Protein 3HX9 (pdb70)

Solvent-accessible surface area: 10987 Å² total; per-residue (Å²): 99,13,3,6,1,51,0,11,70,21,55,114,74,19,8,100,73,8,24,135,69,52,60,157,131,8,122,84,23,101,132,22,115,19,27,85,0,13,29,0,2,79,28,71,130,57,22,134,42,12,0,15,10,17,46,0,112,45,62,147,19,14,59,69,56,26,101,30,83,22,114,76,66,132,88,89,106,108,100,56,116,41,28,96,31,61,42,68,5,10,1,76,33,43,21,97,24,49,8,111,86,98,12,3,5,1,50,1,13,86,21,58,115,72,19,8,98,67,8,20,133,73,52,60,159,136,9,117,80,22,54,83,23,117,18,11,83,0,14,27,0,2,78,29,76,124,55,20,134,50,13,1,15,11,17,44,0,108,45,63,147,19,13,59,65,53,26,100,31,85,22,112,74,70,130,86,86,114,110,71,131,100,36,38,89,29,68,50,69,5,9,1,64,31,44,22,98,24,79

Structure (mmCIF, N/CA/C/O backbone):
data_3HX9
#
_entry.id   3HX9
#
_cell.length_a   43.971
_cell.length_b   64.622
_cell.length_c   71.082
_cell.angle_alpha   90.00
_cell.angle_beta   90.01
_cell.angle_gamma   90.00
#
_symmetry.space_group_name_H-M   'C 1 2 1'
#
loop_
_entity.id
_entity.type
_entity.pdbx_description
1 polymer 'Protein Rv3592'
2 non-polymer 'PROTOPORPHYRIN IX CONTAINING FE'
3 non-polymer 'CHLORIDE ION'
4 water water
#
loop_
_atom_site.group_PDB
_atom_site.id
_atom_site.type_symbol
_atom_site.label_atom_id
_atom_site.label_alt_id
_atom_site.label_comp_id
_atom_site.label_asym_id
_atom_site.label_entity_id
_atom_site.label_seq_id
_atom_site.pdbx_PDB_ins_code
_atom_site.Cartn_x
_atom_site.Cartn_y
_atom_site.Cartn_z
_atom_site.occupancy
_atom_site.B_iso_or_equiv
_atom_site.auth_seq_id
_atom_site.auth_comp_id
_atom_site.auth_asym_id
_atom_site.auth_atom_id
_atom_site.pdbx_PDB_model_num
ATOM 1 N N . PRO A 1 2 ? 14.607 -11.551 25.793 1.00 21.04 2 PRO A N 1
ATOM 2 C CA . PRO A 1 2 ? 14.194 -10.147 26.136 1.00 19.49 2 PRO A CA 1
ATOM 3 C C . PRO A 1 2 ? 12.715 -9.922 25.874 1.00 17.07 2 PRO A C 1
ATOM 4 O O . PRO A 1 2 ? 12.009 -10.800 25.387 1.00 17.44 2 PRO A O 1
ATOM 8 N N . VAL A 1 3 ? 12.230 -8.784 26.334 1.00 15.77 3 VAL A N 1
ATOM 9 C CA . VAL A 1 3 ? 10.768 -8.506 26.168 1.00 13.59 3 VAL A CA 1
ATOM 10 C C . VAL A 1 3 ? 10.625 -7.170 25.564 1.00 13.23 3 VAL A C 1
ATOM 11 O O . VAL A 1 3 ? 11.534 -6.335 25.651 1.00 14.74 3 VAL A O 1
ATOM 15 N N . VAL A 1 4 ? 9.432 -6.913 25.032 1.00 11.08 4 VAL A N 1
ATOM 16 C CA . VAL A 1 4 ? 9.090 -5.602 24.470 1.00 12.95 4 VAL A CA 1
ATOM 17 C C . VAL A 1 4 ? 7.801 -5.161 25.144 1.00 12.78 4 VAL A C 1
ATOM 18 O O . VAL A 1 4 ? 6.849 -5.955 25.269 1.00 13.94 4 VAL A O 1
ATOM 22 N N . LYS A 1 5 ? 7.808 -3.938 25.649 1.00 13.27 5 LYS A N 1
ATOM 23 C CA . LYS A 1 5 ? 6.615 -3.343 26.250 1.00 12.88 5 LYS A CA 1
ATOM 24 C C . LYS A 1 5 ? 6.294 -2.088 25.460 1.00 12.70 5 LYS A C 1
ATOM 25 O O . LYS A 1 5 ? 7.084 -1.155 25.428 1.00 12.36 5 LYS A O 1
ATOM 31 N N . ILE A 1 6 ? 5.119 -2.038 24.822 1.00 11.51 6 ILE A N 1
ATOM 32 C CA . ILE A 1 6 ? 4.854 -0.921 23.952 1.00 11.74 6 ILE A CA 1
ATOM 33 C C . ILE A 1 6 ? 3.717 -0.132 24.630 1.00 11.85 6 ILE A C 1
ATOM 34 O O . ILE A 1 6 ? 2.672 -0.768 24.918 1.00 14.04 6 ILE A O 1
ATOM 39 N N . ASN A 1 7 ? 3.920 1.147 24.861 1.00 12.43 7 ASN A N 1
ATOM 40 C CA . ASN A 1 7 ? 2.772 2.000 25.229 1.00 12.94 7 ASN A CA 1
ATOM 41 C C . ASN A 1 7 ? 2.194 2.534 23.968 1.00 13.78 7 ASN A C 1
ATOM 42 O O . ASN A 1 7 ? 2.860 3.316 23.287 1.00 14.41 7 ASN A O 1
ATOM 47 N N . ALA A 1 8 ? 0.936 2.153 23.659 1.00 14.60 8 ALA A N 1
ATOM 48 C CA . ALA A 1 8 ? 0.320 2.630 22.433 1.00 15.05 8 ALA A CA 1
ATOM 49 C C . ALA A 1 8 ? -0.576 3.781 22.843 1.00 16.44 8 ALA A C 1
ATOM 50 O O . ALA A 1 8 ? -1.623 3.549 23.456 1.00 17.68 8 ALA A O 1
ATOM 52 N N . ILE A 1 9 ? -0.179 4.997 22.504 1.00 16.28 9 ILE A N 1
ATOM 53 C CA . ILE A 1 9 ? -0.761 6.223 23.106 1.00 17.74 9 ILE A CA 1
ATOM 54 C C . ILE A 1 9 ? -1.591 6.974 22.086 1.00 18.70 9 ILE A C 1
ATOM 55 O O . ILE A 1 9 ? -1.243 7.093 20.905 1.00 16.31 9 ILE A O 1
ATOM 60 N N . GLU A 1 10 ? -2.785 7.311 22.524 1.00 18.84 10 GLU A N 1
ATOM 61 C CA . GLU A 1 10 ? -3.736 8.043 21.672 1.00 19.89 10 GLU A CA 1
ATOM 62 C C . GLU A 1 10 ? -3.395 9.519 21.706 1.00 18.95 10 GLU A C 1
ATOM 63 O O . GLU A 1 10 ? -3.377 10.127 22.751 1.00 21.08 10 GLU A O 1
ATOM 69 N N . VAL A 1 11 ? -3.091 10.107 20.564 1.00 19.92 11 VAL A N 1
ATOM 70 C CA . VAL A 1 11 ? -2.596 11.458 20.521 1.00 19.19 11 VAL A CA 1
ATOM 71 C C . VAL A 1 11 ? -3.519 12.215 19.607 1.00 18.90 11 VAL A C 1
ATOM 72 O O . VAL A 1 11 ? -3.672 11.819 18.500 1.00 20.41 11 VAL A O 1
ATOM 76 N N . PRO A 1 12 ? -4.106 13.317 20.059 1.00 18.63 12 PRO A N 1
ATOM 77 C CA . PRO A 1 12 ? -5.066 14.029 19.164 1.00 20.04 12 PRO A CA 1
ATOM 78 C C . PRO A 1 12 ? -4.403 14.481 17.874 1.00 20.11 12 PRO A C 1
ATOM 79 O O . PRO A 1 12 ? -3.233 14.843 17.852 1.00 20.99 12 PRO A O 1
ATOM 83 N N . ALA A 1 13 ? -5.143 14.446 16.779 1.00 21.79 13 ALA A N 1
ATOM 84 C CA . ALA A 1 13 ? -4.611 14.978 15.536 1.00 22.39 13 ALA A CA 1
ATOM 85 C C . ALA A 1 13 ? -4.201 16.433 15.727 1.00 22.67 13 ALA A C 1
ATOM 86 O O . ALA A 1 13 ? -4.946 17.255 16.337 1.00 23.03 13 ALA A O 1
ATOM 88 N N . GLY A 1 14 ? -2.979 16.747 15.311 1.00 21.98 14 GLY A N 1
ATOM 89 C CA . GLY A 1 14 ? -2.424 18.059 15.536 1.00 22.03 14 GLY A CA 1
ATOM 90 C C . GLY A 1 14 ? -1.473 18.171 16.700 1.00 22.20 14 GLY A C 1
ATOM 91 O O . GLY A 1 14 ? -0.688 19.116 16.741 1.00 21.55 14 GLY A O 1
ATOM 92 N N . ALA A 1 15 ? -1.585 17.222 17.647 1.00 19.99 15 ALA A N 1
ATOM 93 C CA . ALA A 1 15 ? -0.828 17.279 18.880 1.00 19.27 15 ALA A CA 1
ATOM 94 C C . ALA A 1 15 ? 0.502 16.553 18.705 1.00 19.70 15 ALA A C 1
ATOM 95 O O . ALA A 1 15 ? 1.361 16.673 19.572 1.00 19.44 15 ALA A O 1
ATOM 97 N N . GLY A 1 16 ? 0.642 15.845 17.596 1.00 18.13 16 GLY A N 1
ATOM 98 C CA . GLY A 1 16 ? 1.865 14.998 17.388 1.00 20.41 16 GLY A CA 1
ATOM 99 C C . GLY A 1 16 ? 3.186 15.757 17.513 1.00 20.29 16 GLY A C 1
ATOM 100 O O . GLY A 1 16 ? 4.119 15.337 18.243 1.00 19.89 16 GLY A O 1
ATOM 101 N N . PRO A 1 17 ? 3.294 16.918 16.826 1.00 21.02 17 PRO A N 1
ATOM 102 C CA . PRO A 1 17 ? 4.567 17.688 16.939 1.00 21.53 17 PRO A CA 1
ATOM 103 C C . PRO A 1 17 ? 4.949 18.038 18.357 1.00 21.26 17 PRO A C 1
ATOM 104 O O . PRO A 1 17 ? 6.116 17.949 18.698 1.00 22.25 17 PRO A O 1
ATOM 108 N N . GLU A 1 18 ? 3.980 18.446 19.174 1.00 24.42 18 GLU A N 1
ATOM 109 C CA . GLU A 1 18 ? 4.256 18.808 20.563 1.00 24.90 18 GLU A CA 1
ATOM 110 C C . GLU A 1 18 ? 4.621 17.553 21.380 1.00 22.26 18 GLU A C 1
ATOM 111 O O . GLU A 1 18 ? 5.523 17.589 22.216 1.00 24.41 18 GLU A O 1
ATOM 117 N N . LEU A 1 19 ? 3.870 16.482 21.173 1.00 19.98 19 LEU A N 1
ATOM 118 C CA . LEU A 1 19 ? 4.178 15.231 21.841 1.00 19.39 19 LEU A CA 1
ATOM 119 C C . LEU A 1 19 ? 5.641 14.844 21.477 1.00 18.44 19 LEU A C 1
ATOM 120 O O . LEU A 1 19 ? 6.387 14.434 22.346 1.00 18.66 19 LEU A O 1
ATOM 125 N N . GLU A 1 20 ? 6.016 14.915 20.199 1.00 19.53 20 GLU A N 1
ATOM 126 C CA . GLU A 1 20 ? 7.369 14.502 19.784 1.00 20.52 20 GLU A CA 1
ATOM 127 C C . GLU A 1 20 ? 8.433 15.355 20.453 1.00 22.46 20 GLU A C 1
ATOM 128 O O . GLU A 1 20 ? 9.452 14.865 20.891 1.00 23.70 20 GLU A O 1
ATOM 134 N N . LYS A 1 21 ? 8.152 16.652 20.546 1.00 23.60 21 LYS A N 1
ATOM 135 C CA . LYS A 1 21 ? 9.071 17.590 21.198 1.00 24.92 21 LYS A CA 1
ATOM 136 C C . LYS A 1 21 ? 9.318 17.206 22.674 1.00 23.19 21 LYS A C 1
ATOM 137 O O . LYS A 1 21 ? 10.501 17.165 23.139 1.00 24.18 21 LYS A O 1
ATOM 143 N N . ARG A 1 22 ? 8.247 16.903 23.397 1.00 22.07 22 ARG A N 1
ATOM 144 C CA . ARG A 1 22 ? 8.326 16.468 24.802 1.00 21.86 22 ARG A CA 1
ATOM 145 C C . ARG A 1 22 ? 9.103 15.167 24.961 1.00 21.63 22 ARG A C 1
ATOM 146 O O . ARG A 1 22 ? 9.906 15.063 25.878 1.00 22.71 22 ARG A O 1
ATOM 154 N N . PHE A 1 23 ? 8.868 14.170 24.088 1.00 19.33 23 PHE A N 1
ATOM 155 C CA . PHE A 1 23 ? 9.645 12.931 24.176 1.00 19.23 23 PHE A CA 1
ATOM 156 C C . PHE A 1 23 ? 11.125 13.160 23.870 1.00 19.70 23 PHE A C 1
ATOM 157 O O . PHE A 1 23 ? 11.982 12.568 24.524 1.00 19.62 23 PHE A O 1
ATOM 165 N N . ALA A 1 24 ? 11.413 13.983 22.864 1.00 19.99 24 ALA A N 1
ATOM 166 C CA . ALA A 1 24 ? 12.829 14.265 22.465 1.00 22.91 24 ALA A CA 1
ATOM 167 C C . ALA A 1 24 ? 13.577 14.898 23.644 1.00 24.70 24 ALA A C 1
ATOM 168 O O . ALA A 1 24 ? 14.700 14.490 23.958 1.00 24.93 24 ALA A O 1
ATOM 170 N N . HIS A 1 25 ? 12.933 15.861 24.305 1.00 25.26 25 HIS A N 1
ATOM 171 C CA . HIS A 1 25 ? 13.502 16.529 25.487 1.00 29.18 25 HIS A CA 1
ATOM 172 C C . HIS A 1 25 ? 13.779 15.548 26.640 1.00 28.54 25 HIS A C 1
ATOM 173 O O . HIS A 1 25 ? 14.805 15.675 27.304 1.00 31.05 25 HIS A O 1
ATOM 180 N N . ARG A 1 26 ? 12.944 14.520 26.815 1.00 26.40 26 ARG A N 1
ATOM 181 C CA . ARG A 1 26 ? 13.046 13.613 27.948 1.00 25.62 26 ARG A CA 1
ATOM 182 C C . ARG A 1 26 ? 13.569 12.256 27.481 1.00 22.07 26 ARG A C 1
ATOM 183 O O . ARG A 1 26 ? 13.379 11.252 28.132 1.00 21.30 26 ARG A O 1
ATOM 191 N N . ALA A 1 27 ? 14.204 12.264 26.327 1.00 20.73 27 ALA A N 1
ATOM 192 C CA . ALA A 1 27 ? 14.557 11.002 25.640 1.00 21.08 27 ALA A CA 1
ATOM 193 C C . ALA A 1 27 ? 15.454 10.125 26.486 1.00 20.74 27 ALA A C 1
ATOM 194 O O . ALA A 1 27 ? 15.458 8.890 26.378 1.00 20.13 27 ALA A O 1
ATOM 196 N N . HIS A 1 28 ? 16.250 10.753 27.355 1.00 20.85 28 HIS A N 1
ATOM 197 C CA . HIS A 1 28 ? 17.215 9.961 28.142 1.00 22.37 28 HIS A CA 1
ATOM 198 C C . HIS A 1 28 ? 16.759 9.722 29.550 1.00 22.84 28 HIS A C 1
ATOM 199 O O . HIS A 1 28 ? 17.552 9.296 30.401 1.00 21.84 28 HIS A O 1
ATOM 206 N N . ALA A 1 29 ? 15.460 9.946 29.784 1.00 22.14 29 ALA A N 1
ATOM 207 C CA . ALA A 1 29 ? 14.838 9.793 31.112 1.00 23.00 29 ALA A CA 1
ATOM 208 C C . ALA A 1 29 ? 14.980 8.407 31.788 1.00 23.20 29 ALA A C 1
ATOM 209 O O . ALA A 1 29 ? 14.925 8.314 33.030 1.00 24.55 29 ALA A O 1
ATOM 211 N N . VAL A 1 30 ? 15.117 7.350 31.004 1.00 18.36 30 VAL A N 1
ATOM 212 C CA . VAL A 1 30 ? 15.081 5.997 31.527 1.00 20.69 30 VAL A CA 1
ATOM 213 C 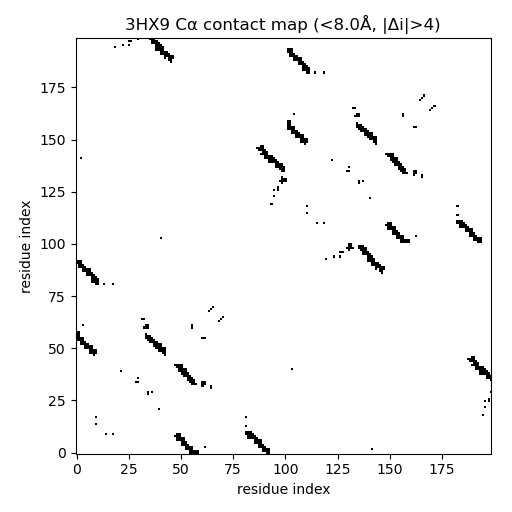C . VAL A 1 30 ? 16.506 5.416 31.485 1.00 20.47 30 VAL A C 1
ATOM 214 O O . VAL A 1 30 ? 16.738 4.294 31.933 1.00 22.29 30 VAL A O 1
ATOM 218 N N . GLU A 1 31 ? 17.418 6.155 30.884 1.00 23.47 31 GLU A N 1
ATOM 219 C CA . GLU A 1 31 ? 18.824 5.697 30.705 1.00 25.14 31 GLU A CA 1
ATOM 220 C C . GLU A 1 31 ? 19.395 5.060 31.984 1.00 25.66 31 GLU A C 1
ATOM 221 O O . GLU A 1 31 ? 19.196 5.576 33.094 1.00 26.11 31 GLU A O 1
ATOM 227 N N . ASN A 1 32 ? 20.062 3.915 31.819 1.00 25.74 32 ASN A N 1
ATOM 228 C CA . ASN A 1 32 ? 20.695 3.190 32.898 1.00 27.77 32 ASN A CA 1
ATOM 229 C C . ASN A 1 32 ? 19.768 2.551 33.891 1.00 26.08 32 ASN A C 1
ATOM 230 O O . ASN A 1 32 ? 20.223 2.132 34.936 1.00 28.81 32 ASN A O 1
ATOM 235 N N . SER A 1 33 ? 18.456 2.498 33.631 1.00 23.67 33 SER A N 1
ATOM 236 C CA . SER A 1 33 ? 17.562 1.804 34.555 1.00 22.88 33 SER A CA 1
ATOM 237 C C . SER A 1 33 ? 17.875 0.324 34.413 1.00 22.13 33 SER A C 1
ATOM 238 O O . SER A 1 33 ? 18.184 -0.097 33.289 1.00 22.22 33 SER A O 1
ATOM 241 N N . PRO A 1 34 ? 17.816 -0.463 35.520 1.00 22.15 34 PRO A N 1
ATOM 242 C CA . PRO A 1 34 ? 18.318 -1.823 35.413 1.00 21.41 34 PRO A CA 1
ATOM 243 C C . PRO A 1 34 ? 17.477 -2.695 34.435 1.00 20.93 34 PRO A C 1
ATOM 244 O O . PRO A 1 34 ? 16.253 -2.703 34.503 1.00 21.18 34 PRO A O 1
ATOM 248 N N . GLY A 1 35 ? 18.161 -3.408 33.556 1.00 20.82 35 GLY A N 1
ATOM 249 C CA . GLY A 1 35 ? 17.499 -4.253 32.598 1.00 20.28 35 GLY A CA 1
ATOM 250 C C . GLY A 1 35 ? 16.998 -3.483 31.361 1.00 19.17 35 GLY A C 1
ATOM 251 O O . GLY A 1 35 ? 16.415 -4.094 30.446 1.00 18.41 35 GLY A O 1
ATOM 252 N N . PHE A 1 36 ? 17.235 -2.178 31.302 1.00 17.22 36 PHE A N 1
ATOM 253 C CA . PHE A 1 36 ? 16.595 -1.373 30.220 1.00 18.50 36 PHE A CA 1
ATOM 254 C C . PHE A 1 36 ? 17.463 -1.412 29.036 1.00 17.23 36 PHE A C 1
ATOM 255 O O . PHE A 1 36 ? 18.682 -1.147 29.167 1.00 18.03 36 PHE A O 1
ATOM 263 N N . LEU A 1 37 ? 16.902 -1.726 27.856 1.00 15.95 37 LEU A N 1
ATOM 264 C CA . LEU A 1 37 ? 17.719 -1.804 26.618 1.00 17.43 37 LEU A CA 1
ATOM 265 C C . LEU A 1 37 ? 17.428 -0.741 25.552 1.00 18.36 37 LEU A C 1
ATOM 266 O O . LEU A 1 37 ? 17.986 -0.779 24.442 1.00 21.86 37 LEU A O 1
ATOM 271 N N . GLY A 1 38 ? 16.574 0.234 25.860 1.00 16.66 38 GLY A N 1
ATOM 272 C CA . GLY A 1 38 ? 16.406 1.353 24.952 1.00 15.80 38 GLY A CA 1
ATOM 273 C C . GLY A 1 38 ? 14.900 1.462 24.597 1.00 15.26 38 GLY A C 1
ATOM 274 O O . GLY A 1 38 ? 14.090 0.588 24.969 1.00 13.49 38 GLY A O 1
ATOM 275 N N . PHE A 1 39 ? 14.611 2.480 23.811 1.00 15.64 39 PHE A N 1
ATOM 276 C CA . PHE A 1 39 ? 13.243 2.675 23.302 1.00 14.65 39 PHE A CA 1
ATOM 277 C C . PHE A 1 39 ? 13.211 3.455 22.041 1.00 13.80 39 PHE A C 1
ATOM 278 O O . PHE A 1 39 ? 14.149 4.171 21.690 1.00 14.04 39 PHE A O 1
ATOM 286 N N . GLN A 1 40 ? 12.076 3.312 21.350 1.00 12.54 40 GLN A N 1
ATOM 287 C CA . GLN A 1 40 ? 11.860 4.143 20.200 1.00 13.09 40 GLN A CA 1
ATOM 288 C C . GLN A 1 40 ? 10.531 4.788 20.352 1.00 12.95 40 GLN A C 1
ATOM 289 O O . GLN A 1 40 ? 9.587 4.151 20.859 1.00 13.97 40 GLN A O 1
ATOM 295 N N . LEU A 1 41 ? 10.421 5.986 19.814 1.00 13.38 41 LEU A N 1
ATOM 296 C CA . LEU A 1 41 ? 9.056 6.606 19.622 1.00 12.77 41 LEU A CA 1
ATOM 297 C C . LEU A 1 41 ? 8.743 6.465 18.121 1.00 12.58 41 LEU A C 1
ATOM 298 O O . LEU A 1 41 ? 9.504 6.915 17.276 1.00 13.62 41 LEU A O 1
ATOM 303 N N . LEU A 1 42 ? 7.624 5.810 17.829 1.00 11.03 42 LEU A N 1
ATOM 304 C CA . LEU A 1 42 ? 7.174 5.575 16.464 1.00 12.00 42 LEU A CA 1
ATOM 305 C C . LEU A 1 42 ? 5.943 6.448 16.174 1.00 12.64 42 LEU A C 1
ATOM 306 O O . LEU A 1 42 ? 4.862 6.329 16.801 1.00 13.24 42 LEU A O 1
ATOM 311 N N . ARG A 1 43 ? 6.104 7.262 15.144 1.00 12.60 43 ARG A N 1
ATOM 312 C CA . ARG A 1 43 ? 5.003 8.104 14.649 1.00 13.55 43 ARG A CA 1
ATOM 313 C C . ARG A 1 43 ? 4.146 7.334 13.615 1.00 12.45 43 ARG A C 1
ATOM 314 O O . ARG A 1 43 ? 4.667 6.798 12.679 1.00 13.42 43 ARG A O 1
ATOM 322 N N . PRO A 1 44 ? 2.823 7.268 13.798 1.00 13.72 44 PRO A N 1
ATOM 323 C CA . PRO A 1 44 ? 2.001 6.444 12.911 1.00 16.54 44 PRO A CA 1
ATOM 324 C C . PRO A 1 44 ? 1.871 7.069 11.517 1.00 17.07 44 PRO A C 1
ATOM 325 O O . PRO A 1 44 ? 1.750 8.317 11.385 1.00 19.24 44 PRO A O 1
ATOM 329 N N . VAL A 1 45 ? 2.004 6.254 10.488 1.00 16.52 45 VAL A N 1
ATOM 330 C CA . VAL A 1 45 ? 1.819 6.700 9.117 1.00 19.16 45 VAL A CA 1
ATOM 331 C C . VAL A 1 45 ? 0.634 6.060 8.416 1.00 19.83 45 VAL A C 1
ATOM 332 O O . VAL A 1 45 ? -0.054 6.753 7.591 1.00 20.81 45 VAL A O 1
ATOM 336 N N . LYS A 1 46 ? 0.409 4.771 8.641 1.00 19.61 46 LYS A N 1
ATOM 337 C CA . LYS A 1 46 ? -0.677 4.022 7.992 1.00 19.65 46 LYS A CA 1
ATOM 338 C C . LYS A 1 46 ? -1.016 2.824 8.810 1.00 20.50 46 LYS A C 1
ATOM 339 O O . LYS A 1 46 ? -0.146 2.234 9.403 1.00 20.21 46 LYS A O 1
ATOM 345 N N . GLY A 1 47 ? -2.318 2.540 8.934 1.00 19.06 47 GLY A N 1
ATOM 346 C CA . GLY A 1 47 ? -2.780 1.300 9.552 1.00 18.00 47 GLY A CA 1
ATOM 347 C C . GLY A 1 47 ? -2.966 1.397 11.048 1.00 18.34 47 GLY A C 1
ATOM 348 O O . GLY A 1 47 ? -3.600 0.550 11.643 1.00 20.91 47 GLY A O 1
ATOM 349 N N . GLU A 1 48 ? -2.456 2.470 11.658 1.00 20.71 48 GLU A N 1
ATOM 350 C CA . GLU A 1 48 ? -2.531 2.703 13.123 1.00 22.39 48 GLU A CA 1
ATOM 351 C C . GLU A 1 48 ? -2.650 4.219 13.300 1.00 22.23 48 GLU A C 1
ATOM 352 O O . GLU A 1 48 ? -2.102 4.986 12.480 1.00 23.45 48 GLU A O 1
ATOM 358 N N . GLU A 1 49 ? -3.431 4.690 14.284 1.00 21.78 49 GLU A N 1
ATOM 359 C CA . GLU A 1 49 ? -3.507 6.105 14.561 1.00 23.51 49 GLU A CA 1
ATOM 360 C C . GLU A 1 49 ? -2.690 6.490 15.807 1.00 20.43 49 GLU A C 1
ATOM 361 O O . GLU A 1 49 ? -2.511 7.669 16.099 1.00 20.69 49 GLU A O 1
ATOM 367 N N . ARG A 1 50 ? -2.280 5.475 16.578 1.00 18.07 50 ARG A N 1
ATOM 368 C CA . ARG A 1 50 ? -1.599 5.718 17.870 1.00 14.54 50 ARG A CA 1
ATOM 369 C C . ARG A 1 50 ? -0.095 5.820 17.625 1.00 15.52 50 ARG A C 1
ATOM 370 O O . ARG A 1 50 ? 0.410 5.194 16.697 1.00 16.26 50 ARG A O 1
ATOM 378 N N . TYR A 1 51 ? 0.555 6.634 18.422 1.00 12.54 51 TYR A N 1
ATOM 379 C CA . TYR A 1 51 ? 2.039 6.533 18.525 1.00 13.64 51 TYR A CA 1
ATOM 380 C C . TYR A 1 51 ? 2.362 5.259 19.289 1.00 13.61 51 TYR A C 1
ATOM 381 O O . TYR A 1 51 ? 1.644 4.892 20.227 1.00 15.46 51 TYR A O 1
ATOM 390 N N . PHE A 1 52 ? 3.478 4.617 18.928 1.00 13.61 52 PHE A N 1
ATOM 391 C CA . PHE A 1 52 ? 3.946 3.440 19.712 1.00 13.42 52 PHE A CA 1
ATOM 392 C C . PHE A 1 52 ? 5.231 3.819 20.387 1.00 14.04 52 PHE A C 1
ATOM 393 O O . PHE A 1 52 ? 6.162 4.250 19.708 1.00 14.76 52 PHE A O 1
ATOM 401 N N . VAL A 1 53 ? 5.273 3.673 21.710 1.00 11.66 53 VAL A N 1
ATOM 402 C CA . VAL A 1 53 ? 6.444 3.932 22.491 1.00 12.20 53 VAL A CA 1
ATOM 403 C C . VAL A 1 53 ? 6.979 2.531 22.790 1.00 12.79 53 VAL A C 1
ATOM 404 O O . VAL A 1 53 ? 6.430 1.832 23.617 1.00 12.41 53 VAL A O 1
ATOM 408 N N . VAL A 1 54 ? 7.964 2.123 22.018 1.00 12.33 54 VAL A N 1
ATOM 409 C CA . VAL A 1 54 ? 8.437 0.712 21.989 1.00 11.90 54 VAL A CA 1
ATOM 410 C C . VAL A 1 54 ? 9.625 0.598 22.926 1.00 12.12 54 VAL A C 1
ATOM 411 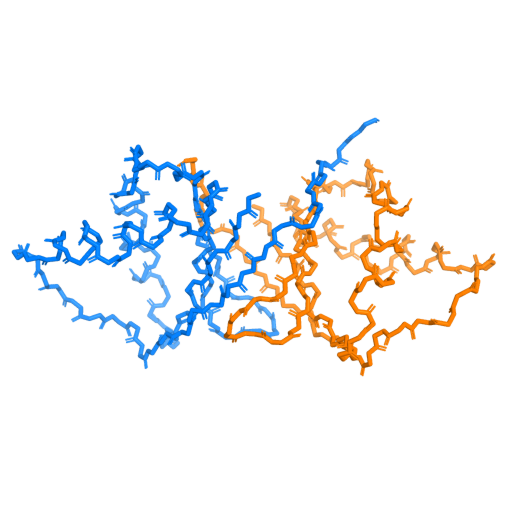O O . VAL A 1 54 ? 10.723 1.094 22.604 1.00 13.85 54 VAL A O 1
ATOM 415 N N . THR A 1 55 ? 9.413 -0.041 24.070 1.00 11.91 55 THR A N 1
ATOM 416 C CA . THR A 1 55 ? 10.526 -0.105 25.038 1.00 12.37 55 THR A CA 1
ATOM 417 C C . THR A 1 55 ? 11.005 -1.547 25.123 1.00 11.53 55 THR A C 1
ATOM 418 O O . THR A 1 55 ? 10.238 -2.508 24.947 1.00 13.19 55 THR A O 1
ATOM 422 N N . HIS A 1 56 ? 12.318 -1.691 25.378 1.00 12.03 56 HIS A N 1
ATOM 423 C CA . HIS A 1 56 ? 12.959 -3.036 25.360 1.00 13.68 56 HIS A CA 1
ATOM 424 C C . HIS A 1 56 ? 13.628 -3.296 26.706 1.00 13.35 56 HIS A C 1
ATOM 425 O O . HIS A 1 56 ? 14.280 -2.398 27.264 1.00 14.39 56 HIS A O 1
ATOM 432 N N . TRP A 1 57 ? 13.408 -4.493 27.239 1.00 12.34 57 TRP A N 1
ATOM 433 C CA . TRP A 1 57 ? 13.932 -4.844 28.561 1.00 15.00 57 TRP A CA 1
ATOM 434 C C . TRP A 1 57 ? 14.532 -6.229 28.505 1.00 16.38 57 TRP A C 1
ATOM 435 O O . TRP A 1 57 ? 14.110 -7.079 27.751 1.00 16.24 57 TRP A O 1
ATOM 446 N N . GLU A 1 58 ? 15.499 -6.467 29.369 1.00 18.76 58 GLU A N 1
ATOM 447 C CA . GLU A 1 58 ? 16.008 -7.835 29.537 1.00 20.20 58 GLU A CA 1
ATOM 448 C C . GLU A 1 58 ? 14.998 -8.853 30.033 1.00 18.99 58 GLU A C 1
ATOM 449 O O . GLU A 1 58 ? 15.082 -10.029 29.654 1.00 19.19 58 GLU A O 1
ATOM 455 N N . SER A 1 59 ? 14.044 -8.451 30.893 1.00 17.06 59 SER A N 1
ATOM 456 C CA . SER A 1 59 ? 13.046 -9.344 31.419 1.00 18.01 59 SER A CA 1
ATOM 457 C C . SER A 1 59 ? 11.790 -8.584 31.774 1.00 18.33 59 SER A C 1
ATOM 458 O O . SER A 1 59 ? 11.844 -7.354 31.953 1.00 18.85 59 SER A O 1
ATOM 461 N N . ASP A 1 60 ? 10.707 -9.313 31.914 1.00 19.19 60 ASP A N 1
ATOM 462 C CA . ASP A 1 60 ? 9.496 -8.692 32.432 1.00 17.53 60 ASP A CA 1
ATOM 463 C C . ASP A 1 60 ? 9.768 -8.195 33.859 1.00 20.41 60 ASP A C 1
ATOM 464 O O . ASP A 1 60 ? 9.277 -7.129 34.232 1.00 20.23 60 ASP A O 1
ATOM 469 N N . GLU A 1 61 ? 10.575 -8.922 34.645 1.00 20.86 61 GLU A N 1
ATOM 470 C CA . GLU A 1 61 ? 10.753 -8.435 36.049 1.00 23.38 61 GLU A CA 1
ATOM 471 C C . GLU A 1 61 ? 11.430 -7.065 36.071 1.00 22.08 61 GLU A C 1
ATOM 472 O O . GLU A 1 61 ? 11.108 -6.211 36.947 1.00 22.22 61 GLU A O 1
ATOM 478 N N . ALA A 1 62 ? 12.345 -6.845 35.117 1.00 20.02 62 ALA A N 1
ATOM 479 C CA . ALA A 1 62 ? 13.040 -5.604 35.054 1.00 20.04 62 ALA A CA 1
ATOM 480 C C . ALA A 1 62 ? 12.057 -4.499 34.721 1.00 19.29 62 ALA A C 1
ATOM 481 O O . ALA A 1 62 ? 12.047 -3.434 35.364 1.00 19.78 62 ALA A O 1
ATOM 483 N N . PHE A 1 63 ? 11.215 -4.770 33.736 1.00 16.43 63 PHE A N 1
ATOM 484 C CA . PHE A 1 63 ? 10.185 -3.788 33.390 1.00 16.32 63 PHE A CA 1
ATOM 485 C C . PHE A 1 63 ? 9.259 -3.500 34.586 1.00 16.43 63 PHE A C 1
ATOM 486 O O . PHE A 1 63 ? 9.014 -2.338 34.923 1.00 18.18 63 PHE A O 1
ATOM 494 N N . GLN A 1 64 ? 8.738 -4.556 35.206 1.00 17.10 64 GLN A N 1
ATOM 495 C CA . GLN A 1 64 ? 7.847 -4.371 36.327 1.00 19.51 64 GLN A CA 1
ATOM 496 C C . GLN A 1 64 ? 8.482 -3.564 37.465 1.00 19.82 64 GLN A C 1
ATOM 497 O O . GLN A 1 64 ? 7.791 -2.751 38.123 1.00 21.49 64 GLN A O 1
ATOM 503 N N . ALA A 1 65 ? 9.752 -3.779 37.722 1.00 19.62 65 ALA A N 1
ATOM 504 C CA . ALA A 1 65 ? 10.392 -3.050 38.819 1.00 21.67 65 ALA A CA 1
ATOM 505 C C . ALA A 1 65 ? 10.395 -1.547 38.537 1.00 21.12 65 ALA A C 1
ATOM 506 O O . ALA A 1 65 ? 10.120 -0.751 39.415 1.00 21.28 65 ALA A O 1
ATOM 508 N N . TRP A 1 66 ? 10.729 -1.189 37.306 1.00 19.42 66 TRP A N 1
ATOM 509 C CA . TRP A 1 66 ? 10.769 0.218 36.859 1.00 18.14 66 TRP A CA 1
ATOM 510 C C . TRP A 1 66 ? 9.381 0.856 36.830 1.00 17.45 66 TRP A C 1
ATOM 511 O O . TRP A 1 66 ? 9.156 1.926 37.418 1.00 18.25 66 TRP A O 1
ATOM 522 N N . ALA A 1 67 ? 8.446 0.187 36.158 1.00 19.04 67 ALA A N 1
ATOM 523 C CA . ALA A 1 67 ? 7.089 0.696 35.956 1.00 18.42 67 ALA A CA 1
ATOM 524 C C . ALA A 1 67 ? 6.362 0.889 37.291 1.00 19.94 67 ALA A C 1
ATOM 525 O O . ALA A 1 67 ? 5.539 1.806 37.426 1.00 19.64 67 ALA A O 1
ATOM 527 N N . ASN A 1 68 ? 6.606 0.005 38.248 1.00 20.91 68 ASN A N 1
ATOM 528 C CA . ASN A 1 68 ? 5.888 0.122 39.518 1.00 23.84 68 ASN A CA 1
ATOM 529 C C . ASN A 1 68 ? 6.604 1.017 40.513 1.00 22.77 68 ASN A C 1
ATOM 530 O O . ASN A 1 68 ? 6.041 1.345 41.563 1.00 22.58 68 ASN A O 1
ATOM 535 N N . GLY A 1 69 ? 7.869 1.326 40.285 1.00 22.96 69 GLY A N 1
ATOM 536 C CA . GLY A 1 69 ? 8.619 2.032 41.337 1.00 22.09 69 GLY A CA 1
ATOM 537 C C . GLY A 1 69 ? 9.019 3.385 40.820 1.00 21.77 69 GLY A C 1
ATOM 538 O O . GLY A 1 6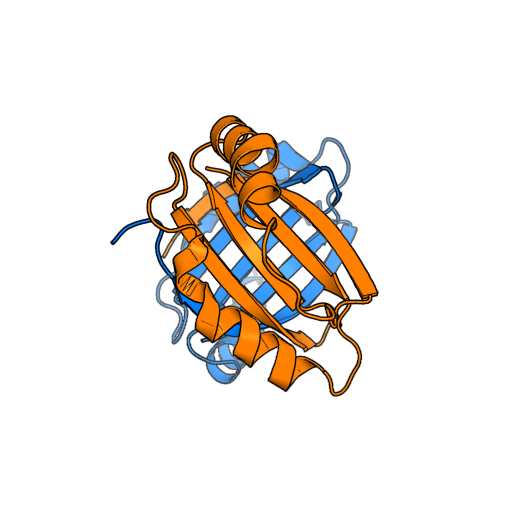9 ? 8.204 4.352 40.836 1.00 20.93 69 GLY A O 1
ATOM 539 N N . PRO A 1 70 ? 10.248 3.461 40.316 1.00 22.86 70 PRO A N 1
ATOM 540 C CA . PRO A 1 70 ? 10.860 4.668 39.858 1.00 23.65 70 PRO A CA 1
ATOM 541 C C . PRO A 1 70 ? 10.067 5.378 38.798 1.00 21.33 70 PRO A C 1
ATOM 542 O O . PRO A 1 70 ? 10.078 6.575 38.797 1.00 23.11 70 PRO A O 1
ATOM 546 N N . ALA A 1 71 ? 9.382 4.674 37.882 1.00 20.72 71 ALA A N 1
ATOM 547 C CA . ALA A 1 71 ? 8.654 5.394 36.802 1.00 20.08 71 ALA A CA 1
ATOM 548 C C . ALA A 1 71 ? 7.590 6.298 37.409 1.00 18.73 71 ALA A C 1
ATOM 549 O O . ALA A 1 71 ? 7.399 7.430 36.929 1.00 17.73 71 ALA A O 1
ATOM 551 N N . ILE A 1 72 ? 6.923 5.790 38.448 1.00 17.53 72 ILE A N 1
ATOM 552 C CA . ILE A 1 72 ? 5.816 6.535 39.018 1.00 18.09 72 ILE A CA 1
ATOM 553 C C . ILE A 1 72 ? 6.407 7.685 39.868 1.00 18.49 72 ILE A C 1
ATOM 554 O O . ILE A 1 72 ? 5.986 8.830 39.746 1.00 18.71 72 ILE A O 1
ATOM 559 N N . ALA A 1 73 ? 7.392 7.355 40.671 1.00 18.53 73 ALA A N 1
ATOM 560 C CA . ALA A 1 73 ? 7.998 8.378 41.544 1.00 22.26 73 ALA A CA 1
ATOM 561 C C . ALA A 1 73 ? 8.583 9.583 40.806 1.00 23.21 73 ALA A C 1
ATOM 562 O O . ALA A 1 73 ? 8.680 10.652 41.403 1.00 25.49 73 ALA A O 1
ATOM 564 N N . ALA A 1 74 ? 9.011 9.385 39.577 1.00 23.09 74 ALA A N 1
ATOM 565 C CA . ALA A 1 74 ? 9.691 10.442 38.822 1.00 25.16 74 ALA A CA 1
ATOM 566 C C . ALA A 1 74 ? 8.702 11.544 38.438 1.00 26.57 74 ALA A C 1
ATOM 567 O O . ALA A 1 74 ? 9.105 12.635 38.077 1.00 29.61 74 ALA A O 1
ATOM 569 N N . HIS A 1 75 ? 7.407 11.341 38.648 1.00 24.64 75 HIS A N 1
ATOM 570 C CA . HIS A 1 75 ? 6.444 12.337 38.224 1.00 24.56 75 HIS A CA 1
ATOM 571 C C . HIS A 1 75 ? 6.252 13.531 39.199 1.00 27.18 75 HIS A C 1
ATOM 572 O O . HIS A 1 75 ? 5.719 14.561 38.783 1.00 25.43 75 HIS A O 1
ATOM 579 N N . ALA A 1 76 ? 6.535 13.343 40.492 1.00 30.11 76 ALA A N 1
ATOM 580 C CA . ALA A 1 76 ? 6.208 14.397 41.446 1.00 33.77 76 ALA A CA 1
ATOM 581 C C . ALA A 1 76 ? 7.054 15.632 41.092 1.00 35.44 76 ALA A C 1
ATOM 582 O O . ALA A 1 76 ? 8.219 15.496 40.668 1.00 34.23 76 ALA A O 1
ATOM 584 N N . GLY A 1 77 ? 6.474 16.810 41.301 1.00 37.74 77 GLY A N 1
ATOM 585 C CA . GLY A 1 77 ? 7.220 18.042 41.072 1.00 42.00 77 GLY A CA 1
ATOM 586 C C . GLY A 1 77 ? 7.399 18.426 39.610 1.00 44.56 77 GLY A C 1
ATOM 587 O O . GLY A 1 77 ? 8.159 19.356 39.293 1.00 44.81 77 GLY A O 1
ATOM 588 N N . HIS A 1 78 ? 6.760 17.672 38.715 1.00 46.38 78 HIS A N 1
ATOM 589 C CA . HIS A 1 78 ? 6.528 18.093 37.332 1.00 48.38 78 HIS A CA 1
ATOM 590 C C . HIS A 1 78 ? 5.003 18.151 37.176 1.00 48.99 78 HIS A C 1
ATOM 591 O O . HIS A 1 78 ? 4.250 17.630 38.021 1.00 48.66 78 HIS A O 1
ATOM 598 N N . ARG A 1 79 ? 4.550 18.754 36.082 1.00 50.11 79 ARG A N 1
ATOM 599 C CA . ARG A 1 79 ? 3.191 18.529 35.546 1.00 51.87 79 ARG A CA 1
ATOM 600 C C . ARG A 1 79 ? 2.814 19.644 34.576 1.00 52.29 79 ARG A C 1
ATOM 601 O O . ARG A 1 79 ? 2.441 20.755 35.001 1.00 52.77 79 ARG A O 1
ATOM 603 N N . ALA A 1 80 ? 2.943 19.332 33.285 1.00 52.38 80 ALA A N 1
ATOM 604 C CA . ALA A 1 80 ? 2.507 20.214 32.208 1.00 52.47 80 ALA A CA 1
ATOM 605 C C . ALA A 1 80 ? 1.214 19.708 31.504 1.00 51.64 80 ALA A C 1
ATOM 606 O O . ALA A 1 80 ? 0.368 20.527 31.107 1.00 52.50 80 ALA A O 1
ATOM 608 N N . ASN A 1 81 ? 1.041 18.385 31.416 1.00 50.56 81 ASN A N 1
ATOM 609 C CA . ASN A 1 81 ? 0.123 17.737 30.395 1.00 49.08 81 ASN A CA 1
ATOM 610 C C . ASN A 1 81 ? -0.982 16.872 31.017 1.00 47.60 81 ASN A C 1
ATOM 611 O O . ASN A 1 81 ? -1.566 17.311 32.017 1.00 48.94 81 ASN A O 1
ATOM 613 N N . PRO A 1 82 ? -1.293 15.667 30.456 1.00 44.89 82 PRO A N 1
ATOM 614 C CA . PRO A 1 82 ? -0.794 15.055 29.200 1.00 42.37 82 PRO A CA 1
ATOM 615 C C . PRO A 1 82 ? -1.527 15.619 27.948 1.00 40.10 82 PRO A C 1
ATOM 616 O O . PRO A 1 82 ? -2.591 16.230 28.095 1.00 38.14 82 PRO A O 1
ATOM 620 N N . VAL A 1 83 ? -0.934 15.460 26.753 1.00 36.52 83 VAL A N 1
ATOM 621 C CA . VAL A 1 83 ? -1.687 15.712 25.519 1.00 33.72 83 VAL A CA 1
ATOM 622 C C . VAL A 1 83 ? -2.400 14.430 25.058 1.00 31.16 83 VAL A C 1
ATOM 623 O O . VAL A 1 83 ? -3.493 14.493 24.483 1.00 28.42 83 VAL A O 1
ATOM 627 N N . ALA A 1 84 ? -1.818 13.275 25.394 1.00 25.90 84 ALA A N 1
ATOM 628 C CA . ALA A 1 84 ? -2.467 12.007 25.094 1.00 25.05 84 ALA A CA 1
ATOM 629 C C . ALA A 1 84 ? -3.848 11.801 25.725 1.00 24.41 84 ALA A C 1
ATOM 630 O O . ALA A 1 84 ? -4.136 12.275 26.809 1.00 26.73 84 ALA A O 1
ATOM 632 N N . THR A 1 85 ? -4.709 11.092 25.045 1.00 24.37 85 THR A N 1
ATOM 633 C CA . THR A 1 85 ? -6.060 10.860 25.563 1.00 24.49 85 THR A CA 1
ATOM 634 C C . THR A 1 85 ? -6.363 9.409 25.885 1.00 24.40 85 THR A C 1
ATOM 635 O O . THR A 1 85 ? -7.535 8.991 26.003 1.00 25.94 85 THR A O 1
ATOM 639 N N . GLY A 1 86 ? -5.319 8.606 26.030 1.00 20.82 86 GLY A N 1
ATOM 640 C CA . GLY A 1 86 ? -5.520 7.231 26.458 1.00 19.63 86 GLY A CA 1
ATOM 641 C C . GLY A 1 86 ? -4.231 6.482 26.098 1.00 19.59 86 GLY A C 1
ATOM 642 O O . GLY A 1 86 ? -3.393 7.009 25.317 1.00 19.11 86 GLY A O 1
ATOM 643 N N . ALA A 1 87 ? -4.087 5.296 26.655 1.00 18.31 87 ALA A N 1
ATOM 644 C CA . ALA A 1 87 ? -2.911 4.477 26.338 1.00 17.60 87 ALA A CA 1
ATOM 645 C C . ALA A 1 87 ? -3.291 3.010 26.560 1.00 18.37 87 ALA A C 1
ATOM 646 O O . ALA A 1 87 ? -4.154 2.673 27.433 1.00 17.44 87 ALA A O 1
ATOM 648 N N . SER A 1 88 ? -2.594 2.123 25.859 1.00 14.97 88 SER A N 1
ATOM 649 C CA . SER A 1 88 ? -2.767 0.688 26.042 1.00 15.98 88 SER A CA 1
ATOM 650 C C . SER A 1 88 ? -1.356 0.122 26.087 1.00 15.04 88 SER A C 1
ATOM 651 O O . SER A 1 88 ? -0.616 0.340 25.159 1.00 16.50 88 SER A O 1
ATOM 654 N N . LEU A 1 89 ? -1.051 -0.651 27.115 1.00 15.30 89 LEU A N 1
ATOM 655 C CA . LEU A 1 89 ? 0.285 -1.339 27.198 1.00 14.27 89 LEU A CA 1
ATOM 656 C C . LEU A 1 89 ? 0.151 -2.640 26.494 1.00 15.91 89 LEU A C 1
ATOM 657 O O . LEU A 1 89 ? -0.715 -3.506 26.891 1.00 17.56 89 LEU A O 1
ATOM 662 N N . LEU A 1 90 ? 0.999 -2.879 25.480 1.00 15.04 90 LEU A N 1
ATOM 663 C CA . LEU A 1 90 ? 1.003 -4.084 24.726 1.00 14.79 90 LEU A CA 1
ATOM 664 C C . LEU A 1 90 ? 2.300 -4.787 25.106 1.00 15.47 90 LEU A C 1
ATOM 665 O O . LEU A 1 90 ? 3.368 -4.172 25.012 1.00 16.50 90 LEU A O 1
ATOM 670 N N . GLU A 1 91 ? 2.191 -6.055 25.543 1.00 14.63 91 GLU A N 1
ATOM 671 C CA . GLU A 1 91 ? 3.374 -6.740 26.081 1.00 14.47 91 GLU A CA 1
ATOM 672 C C . GLU A 1 91 ? 3.720 -8.012 25.362 1.00 15.02 91 GLU A C 1
ATOM 673 O O . GLU A 1 91 ? 2.873 -8.848 25.069 1.00 15.56 91 GLU A O 1
ATOM 679 N N . PHE A 1 92 ? 5.017 -8.170 25.076 1.00 13.47 92 PHE A N 1
ATOM 680 C CA . PHE A 1 92 ? 5.404 -9.253 24.207 1.00 13.11 92 PHE A CA 1
ATOM 681 C C . PHE A 1 92 ? 6.707 -9.861 24.715 1.00 14.93 92 PHE A C 1
ATOM 682 O O . PHE A 1 92 ? 7.446 -9.222 25.429 1.00 14.46 92 PHE A O 1
ATOM 690 N N . GLU A 1 93 ? 6.974 -11.062 24.246 1.00 14.88 93 GLU A N 1
ATOM 691 C CA . GLU A 1 93 ? 8.296 -11.714 24.441 1.00 16.01 93 GLU A CA 1
ATOM 692 C C . GLU A 1 93 ? 8.996 -11.805 23.088 1.00 15.66 93 GLU A C 1
ATOM 693 O O . GLU A 1 93 ? 8.394 -12.069 22.057 1.00 14.69 93 GLU A O 1
ATOM 699 N N . VAL A 1 94 ? 10.297 -11.574 23.048 1.00 14.09 94 VAL A N 1
ATOM 700 C CA . VAL A 1 94 ? 10.998 -11.635 21.77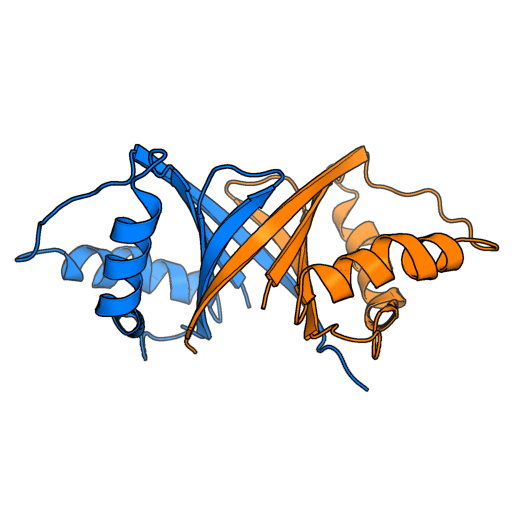1 1.00 14.49 94 VAL A CA 1
ATOM 701 C C . VAL A 1 94 ? 11.335 -13.112 21.441 1.00 17.18 94 VAL A C 1
ATOM 702 O O . VAL A 1 94 ? 11.989 -13.825 22.234 1.00 17.44 94 VAL A O 1
ATOM 706 N N . VAL A 1 95 ? 10.858 -13.586 20.286 1.00 16.52 95 VAL A N 1
ATOM 707 C CA . VAL A 1 95 ? 11.046 -15.008 19.876 1.00 16.43 95 VAL A CA 1
ATOM 708 C C . VAL A 1 95 ? 12.352 -15.075 19.102 1.00 17.42 95 VAL A C 1
ATOM 709 O O . VAL A 1 95 ? 13.159 -16.053 19.228 1.00 18.07 95 VAL A O 1
ATOM 713 N N . LEU A 1 96 ? 12.528 -14.122 18.201 1.00 17.43 96 LEU A N 1
ATOM 714 C CA . LEU A 1 96 ? 13.737 -13.957 17.400 1.00 17.51 96 LEU A CA 1
ATOM 715 C C . LEU A 1 96 ? 14.032 -12.486 17.085 1.00 17.12 96 LEU A C 1
ATOM 716 O O . LEU A 1 96 ? 13.135 -11.644 17.051 1.00 15.16 96 LEU A O 1
ATOM 721 N N . ASP A 1 97 ? 15.303 -12.178 16.868 1.00 17.11 97 ASP A N 1
ATOM 722 C CA . ASP A 1 97 ? 15.690 -10.783 16.569 1.00 15.41 97 ASP A CA 1
ATOM 723 C C . ASP A 1 97 ? 16.896 -10.956 15.649 1.00 17.04 97 ASP A C 1
ATOM 724 O O . ASP A 1 97 ? 17.975 -11.341 16.127 1.00 16.98 97 ASP A O 1
ATOM 729 N N . VAL A 1 98 ? 16.711 -10.718 14.351 1.00 17.83 98 VAL A N 1
ATOM 730 C CA . VAL A 1 98 ? 17.828 -10.807 13.406 1.00 20.33 98 VAL A CA 1
ATOM 731 C C . VAL A 1 98 ? 18.160 -9.439 12.875 1.00 19.95 98 VAL A C 1
ATOM 732 O O . VAL A 1 98 ? 17.299 -8.541 12.732 1.00 20.04 98 VAL A O 1
ATOM 736 N N . GLY A 1 99 ? 19.648 -9.195 12.373 1.00 25.46 99 GLY A N 1
ATOM 737 C CA . GLY A 1 99 ? 19.883 -7.877 11.719 1.00 25.25 99 GLY A CA 1
ATOM 738 C C . GLY A 1 99 ? 19.542 -7.961 10.264 1.00 24.12 99 GLY A C 1
ATOM 739 O O . GLY A 1 99 ? 18.912 -8.959 9.852 1.00 22.65 99 GLY A O 1
ATOM 740 N N . GLY A 1 100 ? 19.998 -6.957 9.506 1.00 23.94 100 GLY A N 1
ATOM 741 C CA . GLY A 1 100 ? 19.580 -6.780 8.125 1.00 25.32 100 GLY A CA 1
ATOM 742 C C . GLY A 1 100 ? 20.589 -7.471 7.197 1.00 27.84 100 GLY A C 1
ATOM 743 O O . GLY A 1 100 ? 20.273 -7.762 6.044 1.00 27.18 100 GLY A O 1
ATOM 744 N N . THR A 1 101 ? 21.791 -7.753 7.716 1.00 30.38 101 THR A N 1
ATOM 745 C CA . THR A 1 101 ? 22.890 -8.287 6.872 1.00 33.88 101 THR A CA 1
ATOM 746 C C . THR A 1 101 ? 23.479 -9.656 7.302 1.00 36.91 101 THR A C 1
ATOM 747 O O . THR A 1 101 ? 23.203 -10.156 8.401 1.00 38.54 101 THR A O 1
ATOM 751 N N . GLY A 1 102 ? 24.290 -10.255 6.422 1.00 38.98 102 GLY A N 1
ATOM 752 C CA . GLY A 1 102 ? 25.053 -11.485 6.735 1.00 39.70 102 GLY A CA 1
ATOM 753 C C . GLY A 1 102 ? 25.705 -12.125 5.514 1.00 40.57 102 GLY A C 1
ATOM 754 O O . GLY A 1 102 ? 25.678 -11.557 4.417 1.00 42.17 102 GLY A O 1
ATOM 755 N N . PRO B 1 2 ? 14.636 6.348 9.691 1.00 21.81 2 PRO B N 1
ATOM 756 C CA . PRO B 1 2 ? 14.179 4.949 9.384 1.00 20.07 2 PRO B CA 1
ATOM 757 C C . PRO B 1 2 ? 12.704 4.753 9.668 1.00 17.93 2 PRO B C 1
ATOM 758 O O . PRO B 1 2 ? 12.007 5.677 10.130 1.00 16.78 2 PRO B O 1
ATOM 762 N N . VAL B 1 3 ? 12.203 3.604 9.230 1.00 15.86 3 VAL B N 1
ATOM 763 C CA . VAL B 1 3 ? 10.747 3.356 9.389 1.00 14.18 3 VAL B CA 1
ATOM 764 C C . VAL B 1 3 ? 10.594 2.010 9.979 1.00 13.88 3 VAL B C 1
ATOM 765 O O . VAL B 1 3 ? 11.498 1.201 9.906 1.00 14.13 3 VAL B O 1
ATOM 769 N N . VAL B 1 4 ? 9.391 1.732 10.490 1.00 11.11 4 VAL B N 1
ATOM 770 C CA . VAL B 1 4 ? 9.069 0.392 11.073 1.00 13.21 4 VAL B CA 1
ATOM 771 C C . VAL B 1 4 ? 7.807 -0.025 10.396 1.00 12.09 4 VAL B C 1
ATOM 772 O O . VAL B 1 4 ? 6.858 0.778 10.294 1.00 12.82 4 VAL B O 1
ATOM 776 N N . LYS B 1 5 ? 7.809 -1.256 9.902 1.00 12.77 5 LYS B N 1
ATOM 777 C CA . LYS B 1 5 ? 6.610 -1.835 9.284 1.00 12.73 5 LYS B CA 1
ATOM 778 C C . LYS B 1 5 ? 6.293 -3.082 10.084 1.00 11.21 5 LYS B C 1
ATOM 779 O O . LYS B 1 5 ? 7.089 -4.024 10.111 1.00 12.85 5 LYS B O 1
ATOM 785 N N . ILE B 1 6 ? 5.107 -3.132 10.722 1.00 11.32 6 ILE B N 1
ATOM 786 C CA . ILE B 1 6 ? 4.847 -4.266 11.616 1.00 11.36 6 ILE B CA 1
ATOM 787 C C . ILE B 1 6 ? 3.717 -5.044 10.925 1.00 12.30 6 ILE B C 1
ATOM 788 O O . ILE B 1 6 ? 2.678 -4.405 10.618 1.00 13.91 6 ILE B O 1
ATOM 793 N N . ASN B 1 7 ? 3.926 -6.327 10.715 1.00 11.83 7 ASN B N 1
ATOM 794 C CA . ASN B 1 7 ? 2.779 -7.165 10.328 1.00 13.02 7 ASN B CA 1
ATOM 795 C C . ASN B 1 7 ? 2.194 -7.698 11.583 1.00 13.43 7 ASN B C 1
ATOM 796 O O . ASN B 1 7 ? 2.873 -8.471 12.240 1.00 13.85 7 ASN B O 1
ATOM 801 N N . ALA B 1 8 ? 0.931 -7.331 11.886 1.00 14.11 8 ALA B N 1
ATOM 802 C CA . ALA B 1 8 ? 0.312 -7.804 13.132 1.00 15.06 8 ALA B CA 1
ATOM 803 C C . ALA B 1 8 ? -0.560 -8.956 12.677 1.00 16.34 8 ALA B C 1
ATOM 804 O O . ALA B 1 8 ? -1.598 -8.719 12.022 1.00 17.51 8 ALA B O 1
ATOM 806 N N . ILE B 1 9 ? -0.145 -10.178 13.017 1.00 16.41 9 ILE B N 1
ATOM 807 C CA . ILE B 1 9 ? -0.742 -11.442 12.452 1.00 17.92 9 ILE B CA 1
ATOM 808 C C . ILE B 1 9 ? -1.579 -12.184 13.478 1.00 18.53 9 ILE B C 1
ATOM 809 O O . ILE B 1 9 ? -1.258 -12.304 14.647 1.00 16.91 9 ILE B O 1
ATOM 814 N N . GLU B 1 10 ? -2.753 -12.566 13.030 1.00 19.41 10 GLU B N 1
ATOM 815 C CA . GLU B 1 10 ? -3.716 -13.195 13.900 1.00 20.20 10 GLU B CA 1
ATOM 816 C C . GLU B 1 10 ? -3.380 -14.686 13.871 1.00 18.18 10 GLU B C 1
ATOM 817 O O . GLU B 1 10 ? -3.413 -15.304 12.825 1.00 21.00 10 GLU B O 1
ATOM 823 N N . VAL B 1 11 ? -3.034 -15.278 14.994 1.00 19.16 11 VAL B N 1
ATOM 824 C CA . VAL B 1 11 ? -2.578 -16.631 15.003 1.00 18.75 11 VAL B CA 1
ATOM 825 C C . VAL B 1 11 ? -3.539 -17.391 15.905 1.00 18.83 11 VAL B C 1
ATOM 826 O O . VAL B 1 11 ? -3.732 -16.995 17.019 1.00 19.88 11 VAL B O 1
ATOM 830 N N . PRO B 1 12 ? -4.077 -18.514 15.468 1.00 18.84 12 PRO B N 1
ATOM 831 C CA . PRO B 1 12 ? -5.056 -19.185 16.391 1.00 20.02 12 PRO B CA 1
ATOM 832 C C . PRO B 1 12 ? -4.394 -19.686 17.677 1.00 20.01 12 PRO B C 1
ATOM 833 O O . PRO B 1 12 ? -3.228 -20.029 17.697 1.00 21.13 12 PRO B O 1
ATOM 837 N N . ALA B 1 13 ? -5.124 -19.673 18.774 1.00 22.09 13 ALA B N 1
ATOM 838 C CA . ALA B 1 13 ? -4.569 -20.190 20.014 1.00 22.26 13 ALA B CA 1
ATOM 839 C C . ALA B 1 13 ? -4.161 -21.643 19.787 1.00 22.81 13 ALA B C 1
ATOM 840 O O . ALA B 1 13 ? -4.908 -22.441 19.143 1.00 22.78 13 ALA B O 1
ATOM 842 N N . GLY B 1 14 ? -2.971 -21.990 20.257 1.00 21.76 14 GLY B N 1
ATOM 843 C CA . GLY B 1 14 ? -2.420 -23.295 20.005 1.00 21.88 14 GLY B CA 1
ATOM 844 C C . GLY B 1 14 ? -1.449 -23.357 18.846 1.00 21.96 14 GLY B C 1
ATOM 845 O O . GLY B 1 14 ? -0.625 -24.264 18.805 1.00 22.53 14 GLY B O 1
ATOM 846 N N . ALA B 1 15 ? -1.581 -22.415 17.880 1.00 20.19 15 ALA B N 1
ATOM 847 C CA . ALA B 1 15 ? -0.790 -22.481 16.654 1.00 19.07 15 ALA B CA 1
ATOM 848 C C . ALA B 1 15 ? 0.534 -21.734 16.825 1.00 20.32 15 ALA B C 1
ATOM 849 O O . ALA B 1 15 ? 1.401 -21.824 15.935 1.00 18.83 15 ALA B O 1
ATOM 851 N N . GLY B 1 16 ? 0.649 -21.022 17.938 1.00 18.35 16 GLY B N 1
ATOM 852 C CA . GLY B 1 16 ? 1.848 -20.181 18.200 1.00 20.24 16 GLY B CA 1
ATOM 853 C C . GLY B 1 16 ? 3.171 -20.939 18.063 1.00 19.99 16 GLY B C 1
ATOM 854 O O . GLY B 1 16 ? 4.080 -20.503 17.345 1.00 20.16 16 GLY B O 1
ATOM 855 N N . PRO B 1 17 ? 3.286 -22.109 18.727 1.00 20.49 17 PRO B N 1
ATOM 856 C CA . PRO B 1 17 ? 4.537 -22.887 18.613 1.00 21.32 17 PRO B CA 1
ATOM 857 C C . PRO B 1 17 ? 4.971 -23.235 17.198 1.00 21.55 17 PRO B C 1
ATOM 858 O O . PRO B 1 17 ? 6.159 -23.109 16.871 1.00 22.47 17 PRO B O 1
ATOM 862 N N . GLU B 1 18 ? 4.013 -23.644 16.367 1.00 23.78 18 GLU B N 1
ATOM 863 C CA . GLU B 1 18 ? 4.285 -23.987 14.995 1.00 24.22 18 GLU B CA 1
ATOM 864 C C . GLU B 1 18 ? 4.627 -22.725 14.198 1.00 22.09 18 GLU B C 1
ATOM 865 O O . GLU B 1 18 ? 5.517 -22.737 13.377 1.00 23.94 18 GLU B O 1
ATOM 871 N N . LEU B 1 19 ? 3.895 -21.651 14.421 1.00 19.70 19 LEU B N 1
ATOM 872 C CA . LEU B 1 19 ? 4.207 -20.403 13.706 1.00 19.48 19 LEU B CA 1
ATOM 873 C C . LEU B 1 19 ? 5.663 -20.006 14.057 1.00 18.22 19 LEU B C 1
ATOM 874 O O . LEU B 1 19 ? 6.413 -19.615 13.186 1.00 18.86 19 LEU B O 1
ATOM 879 N N . GLU B 1 20 ? 6.030 -20.082 15.329 1.00 19.11 20 GLU B N 1
ATOM 880 C CA . GLU B 1 20 ? 7.384 -19.699 15.749 1.00 19.99 20 GLU B CA 1
ATOM 881 C C . GLU B 1 20 ? 8.463 -20.555 15.119 1.00 21.82 20 GLU B C 1
ATOM 882 O O . GLU B 1 20 ? 9.500 -20.051 14.710 1.00 23.70 20 GLU B O 1
ATOM 888 N N . LYS B 1 21 ? 8.194 -21.856 15.043 1.00 23.05 21 LYS B N 1
ATOM 889 C CA . LYS B 1 21 ? 9.077 -22.783 14.336 1.00 24.28 21 LYS B CA 1
ATOM 890 C C . LYS B 1 21 ? 9.316 -22.395 12.874 1.00 22.47 21 LYS B C 1
ATOM 891 O O . LYS B 1 21 ? 10.503 -22.369 12.413 1.00 23.11 21 LYS B O 1
ATOM 897 N N . ARG B 1 22 ? 8.232 -22.099 12.160 1.00 21.50 22 ARG B N 1
ATOM 898 C CA . ARG B 1 22 ? 8.288 -21.631 10.766 1.00 21.21 22 ARG B CA 1
ATOM 899 C C . ARG B 1 22 ? 9.106 -20.351 10.615 1.00 20.45 22 ARG B C 1
ATOM 900 O O . ARG B 1 22 ? 9.920 -20.267 9.707 1.00 21.16 22 ARG B O 1
ATOM 908 N N . PHE B 1 23 ? 8.899 -19.354 11.486 1.00 18.75 23 PHE B N 1
ATOM 909 C CA . PHE B 1 23 ? 9.671 -18.112 11.376 1.00 18.55 23 PHE B CA 1
ATOM 910 C C . PHE B 1 23 ? 11.131 -18.348 11.677 1.00 18.82 23 PHE B C 1
ATOM 911 O O . PHE B 1 23 ? 12.011 -17.776 11.017 1.00 20.04 23 PHE B O 1
ATOM 919 N N . ALA B 1 24 ? 11.409 -19.131 12.706 1.00 19.13 24 ALA B N 1
ATOM 920 C CA . ALA B 1 24 ? 12.826 -19.463 13.078 1.00 22.87 24 ALA B CA 1
ATOM 921 C C . ALA B 1 24 ? 13.572 -20.101 11.886 1.00 24.24 24 ALA B C 1
ATOM 922 O O . ALA B 1 24 ? 14.694 -19.690 11.553 1.00 24.40 24 ALA B O 1
ATOM 924 N N . HIS B 1 25 ? 12.930 -21.071 11.236 1.00 25.32 25 HIS B N 1
ATOM 925 C CA . HIS B 1 25 ? 13.498 -21.766 10.055 1.00 29.06 25 HIS B CA 1
ATOM 926 C C . HIS B 1 25 ? 13.784 -20.764 8.930 1.00 28.76 25 HIS B C 1
ATOM 927 O O . HIS B 1 25 ? 14.805 -20.889 8.254 1.00 31.31 25 HIS B O 1
ATOM 934 N N . ARG B 1 26 ? 12.955 -19.727 8.791 1.00 27.05 26 ARG B N 1
ATOM 935 C CA . ARG B 1 26 ? 13.013 -18.830 7.650 1.00 26.15 26 ARG B CA 1
ATOM 936 C C . ARG B 1 26 ? 13.554 -17.465 8.067 1.00 22.80 26 ARG B C 1
ATOM 937 O O . ARG B 1 26 ? 13.392 -16.475 7.375 1.00 21.77 26 ARG B O 1
ATOM 945 N N . ALA B 1 27 ? 14.188 -17.451 9.228 1.00 21.65 27 ALA B N 1
ATOM 946 C CA . ALA B 1 27 ? 14.556 -16.173 9.890 1.00 20.92 27 ALA B CA 1
ATOM 947 C C . ALA B 1 27 ? 15.449 -15.310 9.047 1.00 21.19 27 ALA B C 1
ATOM 948 O O . ALA B 1 27 ? 15.465 -14.078 9.179 1.00 20.70 27 ALA B O 1
ATOM 950 N N . HIS B 1 28 ? 16.243 -15.923 8.168 1.00 20.83 28 HIS B N 1
ATOM 951 C CA . HIS B 1 28 ? 17.193 -15.106 7.400 1.00 21.20 28 HIS B CA 1
ATOM 952 C C . HIS B 1 28 ? 16.714 -14.892 5.989 1.00 22.55 28 HIS B C 1
ATOM 953 O O . HIS B 1 28 ? 17.483 -14.504 5.113 1.00 22.53 28 HIS B O 1
ATOM 960 N N . ALA B 1 29 ? 15.420 -15.128 5.757 1.00 22.20 29 ALA B N 1
ATOM 961 C CA . ALA B 1 29 ? 14.852 -14.986 4.414 1.00 23.18 29 ALA B CA 1
ATOM 962 C C . ALA B 1 29 ? 15.010 -13.592 3.770 1.00 23.24 29 ALA B C 1
ATOM 963 O O . ALA B 1 29 ? 15.010 -13.466 2.527 1.00 25.24 29 ALA B O 1
ATOM 965 N N . VAL B 1 30 ? 15.106 -12.548 4.566 1.00 19.23 30 VAL B N 1
ATOM 966 C CA . VAL B 1 30 ? 15.076 -11.193 4.040 1.00 21.07 30 VAL B CA 1
ATOM 967 C C . VAL B 1 30 ? 16.478 -10.586 4.071 1.00 20.81 30 VAL B C 1
ATOM 968 O O . VAL B 1 30 ? 16.682 -9.440 3.640 1.00 22.31 30 VAL B O 1
ATOM 972 N N . GLU B 1 31 ? 17.429 -11.335 4.623 1.00 23.56 31 GLU B N 1
ATOM 973 C CA . GLU B 1 31 ? 18.816 -10.828 4.810 1.00 24.62 31 GLU B CA 1
ATOM 974 C C . GLU B 1 31 ? 19.387 -10.228 3.534 1.00 25.16 31 GLU B C 1
ATOM 975 O O . GLU B 1 31 ? 19.201 -10.772 2.408 1.00 24.32 31 GLU B O 1
ATOM 981 N N . ASN B 1 32 ? 20.065 -9.095 3.706 1.00 24.94 32 ASN B N 1
ATOM 982 C CA . ASN B 1 32 ? 20.711 -8.377 2.654 1.00 27.23 32 ASN B CA 1
ATOM 983 C C . ASN B 1 32 ? 19.782 -7.769 1.648 1.00 25.82 32 ASN B C 1
ATOM 984 O O . ASN B 1 32 ? 20.243 -7.382 0.595 1.00 27.55 32 ASN B O 1
ATOM 989 N N . SER B 1 33 ? 18.458 -7.709 1.903 1.00 24.17 33 SER B N 1
ATOM 990 C CA . SER B 1 33 ? 17.580 -6.989 0.985 1.00 22.08 33 SER B CA 1
ATOM 991 C C . SER B 1 33 ? 17.928 -5.503 1.137 1.00 21.97 33 SER B C 1
ATOM 992 O O . SER B 1 33 ? 18.218 -5.084 2.269 1.00 21.01 33 SER B O 1
ATOM 995 N N . PRO B 1 34 ? 17.861 -4.705 0.041 1.00 22.01 34 PRO B N 1
ATOM 996 C CA . PRO B 1 34 ? 18.352 -3.340 0.154 1.00 21.56 34 PRO B CA 1
ATOM 997 C C . PRO B 1 34 ? 17.500 -2.478 1.122 1.00 21.52 34 PRO B C 1
ATOM 998 O O . PRO B 1 34 ? 16.282 -2.451 1.040 1.00 21.19 34 PRO B O 1
ATOM 1002 N N . GLY B 1 35 ? 18.174 -1.800 2.015 1.00 21.45 35 GLY B N 1
ATOM 1003 C CA . GLY B 1 35 ? 17.493 -0.949 2.955 1.00 20.54 35 GLY B CA 1
ATOM 1004 C C . GLY B 1 35 ? 16.967 -1.710 4.163 1.00 19.34 35 GLY B C 1
ATOM 1005 O O . GLY B 1 35 ? 16.387 -1.096 5.080 1.00 18.52 35 GLY B O 1
ATOM 1006 N N . PHE B 1 36 ? 17.178 -3.013 4.204 1.00 17.20 36 PHE B N 1
ATOM 1007 C CA . PHE B 1 36 ? 16.569 -3.830 5.314 1.00 18.23 36 PHE B CA 1
ATOM 1008 C C . PHE B 1 36 ? 17.463 -3.782 6.498 1.00 17.64 36 PHE B C 1
ATOM 1009 O O . PHE B 1 36 ? 18.700 -4.019 6.338 1.00 17.92 36 PHE B O 1
ATOM 1017 N N . LEU B 1 37 ? 16.914 -3.462 7.680 1.00 16.37 37 LEU B N 1
ATOM 1018 C CA . LEU B 1 37 ? 17.728 -3.376 8.916 1.00 17.21 37 LEU B CA 1
ATOM 1019 C C . LEU B 1 37 ? 17.457 -4.466 9.982 1.00 17.71 37 LEU B C 1
ATOM 1020 O O . LEU B 1 37 ? 18.045 -4.455 11.096 1.00 20.36 37 LEU B O 1
ATOM 1025 N N . GLY B 1 38 ? 16.593 -5.430 9.669 1.00 15.78 38 GLY B N 1
ATOM 1026 C CA . GLY B 1 38 ? 16.401 -6.555 10.558 1.00 15.23 38 GLY B CA 1
ATOM 1027 C C . GLY B 1 38 ? 14.913 -6.666 10.947 1.00 13.70 38 GLY B C 1
ATOM 1028 O O . GLY B 1 38 ? 14.093 -5.818 10.575 1.00 13.34 38 GLY B O 1
ATOM 1029 N N . PHE B 1 39 ? 14.622 -7.667 11.752 1.00 14.77 39 PHE B N 1
ATOM 1030 C CA . PHE B 1 39 ? 13.249 -7.834 12.255 1.00 14.31 39 PHE B CA 1
ATOM 1031 C C . PHE B 1 39 ? 13.219 -8.632 13.522 1.00 14.34 39 PHE B C 1
ATOM 1032 O O . PHE B 1 39 ? 14.149 -9.332 13.846 1.00 13.95 39 PHE B O 1
ATOM 1040 N N . GLN B 1 40 ? 12.094 -8.493 14.226 1.00 12.99 40 GLN B N 1
ATOM 1041 C CA . GLN B 1 40 ? 11.867 -9.314 15.369 1.00 12.36 40 GLN B CA 1
ATOM 1042 C C . GLN B 1 40 ? 10.522 -9.961 15.221 1.00 13.88 40 GLN B C 1
ATOM 1043 O O . GLN B 1 40 ? 9.569 -9.355 14.654 1.00 14.18 40 GLN B O 1
ATOM 1049 N N . LEU B 1 41 ? 10.429 -11.166 15.756 1.00 14.33 41 LEU B N 1
ATOM 1050 C CA . LEU B 1 41 ? 9.056 -11.771 15.915 1.00 13.00 41 LEU B CA 1
ATOM 1051 C C . LEU B 1 41 ? 8.726 -11.653 17.429 1.00 12.09 41 LEU B C 1
ATOM 1052 O O . LEU B 1 41 ? 9.485 -12.114 18.254 1.00 13.39 41 LEU B O 1
ATOM 1057 N N . LEU B 1 42 ? 7.591 -11.012 17.738 1.00 10.93 42 LEU B N 1
ATOM 1058 C CA . LEU B 1 42 ? 7.183 -10.766 19.125 1.00 11.20 42 LEU B CA 1
ATOM 1059 C C . LEU B 1 42 ? 5.947 -11.621 19.396 1.00 12.87 42 LEU B C 1
ATOM 1060 O O . LEU B 1 42 ? 4.879 -11.494 18.744 1.00 13.22 42 LEU B O 1
ATOM 1065 N N . ARG B 1 43 ? 6.095 -12.478 20.398 1.00 12.92 43 ARG B N 1
ATOM 1066 C CA . ARG B 1 43 ? 4.983 -13.299 20.886 1.00 12.59 43 ARG B CA 1
ATOM 1067 C C . ARG B 1 43 ? 4.145 -12.507 21.915 1.00 12.65 43 ARG B C 1
ATOM 1068 O O . ARG B 1 43 ? 4.681 -11.950 22.855 1.00 14.10 43 ARG B O 1
ATOM 1076 N N . PRO B 1 44 ? 2.817 -12.451 21.741 1.00 13.89 44 PRO B N 1
ATOM 1077 C CA . PRO B 1 44 ? 1.973 -11.661 22.605 1.00 15.76 44 PRO B CA 1
ATOM 1078 C C . PRO B 1 44 ? 1.835 -12.276 24.009 1.00 16.74 44 PRO B C 1
ATOM 1079 O O . PRO B 1 44 ? 1.733 -13.515 24.147 1.00 19.16 44 PRO B O 1
ATOM 1083 N N . VAL B 1 45 ? 1.959 -11.451 25.027 1.00 17.04 45 VAL B N 1
ATOM 1084 C CA . VAL B 1 45 ? 1.790 -11.896 26.406 1.00 19.01 45 VAL B CA 1
ATOM 1085 C C . VAL B 1 45 ? 0.615 -11.247 27.127 1.00 19.57 45 VAL B C 1
ATOM 1086 O O . VAL B 1 45 ? -0.084 -11.924 27.962 1.00 20.61 45 VAL B O 1
ATOM 1090 N N . LYS B 1 46 ? 0.381 -9.959 26.883 1.00 18.91 46 LYS B N 1
ATOM 1091 C CA . LYS B 1 46 ? -0.698 -9.217 27.528 1.00 19.88 46 LYS B CA 1
ATOM 1092 C C . LYS B 1 46 ? -1.039 -8.020 26.722 1.00 20.17 46 LYS B C 1
ATOM 1093 O O . LYS B 1 46 ? -0.166 -7.430 26.139 1.00 20.33 46 LYS B O 1
ATOM 1099 N N . GLY B 1 47 ? -2.341 -7.706 26.635 1.00 19.30 47 GLY B N 1
ATOM 1100 C CA . GLY B 1 47 ? -2.790 -6.467 25.999 1.00 18.09 47 GLY B CA 1
ATOM 1101 C C . GLY B 1 47 ? -2.935 -6.561 24.489 1.00 19.09 47 GLY B C 1
ATOM 1102 O O . GLY B 1 47 ? -3.533 -5.711 23.900 1.00 21.48 47 GLY B O 1
ATOM 1103 N N . GLU B 1 48 ? -2.434 -7.624 23.868 1.00 20.51 48 GLU B N 1
ATOM 1104 C CA . GLU B 1 48 ? -2.515 -7.870 22.394 1.00 22.65 48 GLU B CA 1
ATOM 1105 C C . GLU B 1 48 ? -2.685 -9.379 22.258 1.00 21.75 48 GLU B C 1
ATOM 1106 O O . GLU B 1 48 ? -2.154 -10.142 23.102 1.00 23.99 48 GLU B O 1
ATOM 1112 N N . GLU B 1 49 ? -3.451 -9.868 21.282 1.00 20.91 49 GLU B N 1
ATOM 1113 C CA . GLU B 1 49 ? -3.458 -11.297 21.021 1.00 22.42 49 GLU B CA 1
ATOM 1114 C C . GLU B 1 49 ? -2.671 -11.671 19.746 1.00 19.32 49 GLU B C 1
ATOM 1115 O O . GLU B 1 49 ? -2.486 -12.833 19.446 1.00 19.70 49 GLU B O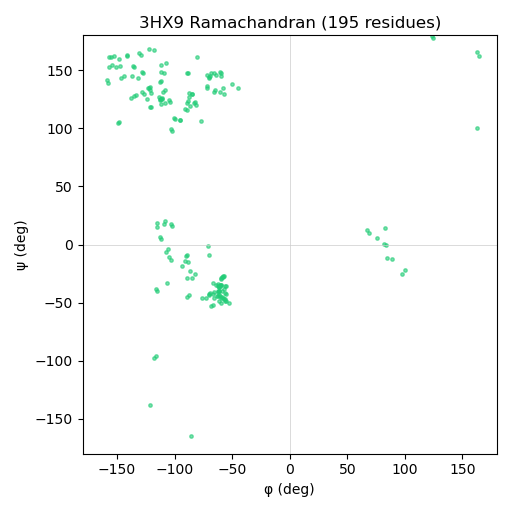 1
ATOM 1121 N N . ARG B 1 50 ? -2.289 -10.655 18.958 1.00 17.52 50 ARG B N 1
ATOM 1122 C CA . ARG B 1 50 ? -1.608 -10.911 17.677 1.00 15.00 50 ARG B CA 1
ATOM 1123 C C . ARG B 1 50 ? -0.107 -11.008 17.910 1.00 15.70 50 ARG B C 1
ATOM 1124 O O . ARG B 1 50 ? 0.390 -10.361 18.826 1.00 16.29 50 ARG B O 1
ATOM 1132 N N . TYR B 1 51 ? 0.544 -11.837 17.113 1.00 13.04 51 TYR B N 1
ATOM 1133 C CA . TYR B 1 51 ? 2.033 -11.746 17.002 1.00 14.11 51 TYR B CA 1
ATOM 1134 C C . TYR B 1 51 ? 2.368 -10.458 16.250 1.00 14.02 51 TYR B C 1
ATOM 1135 O O . TYR B 1 51 ? 1.683 -10.075 15.283 1.00 15.22 51 TYR B O 1
ATOM 1144 N N . PHE B 1 52 ? 3.459 -9.800 16.642 1.00 13.19 52 PHE B N 1
ATOM 1145 C CA . PHE B 1 52 ? 3.914 -8.624 15.842 1.00 13.10 52 PHE B CA 1
ATOM 1146 C C . PHE B 1 52 ? 5.225 -8.997 15.166 1.00 13.72 52 PHE B C 1
ATOM 1147 O O . PHE B 1 52 ? 6.165 -9.403 15.838 1.00 14.09 52 PHE B O 1
ATOM 1155 N N . VAL B 1 53 ? 5.279 -8.856 13.848 1.00 11.99 53 VAL B N 1
ATOM 1156 C CA . VAL B 1 53 ? 6.443 -9.108 13.059 1.00 12.16 53 VAL B CA 1
ATOM 1157 C C . VAL B 1 53 ? 6.988 -7.704 12.756 1.00 12.52 53 VAL B C 1
ATOM 1158 O O . VAL B 1 53 ? 6.440 -6.997 11.949 1.00 14.19 53 VAL B O 1
ATOM 1162 N N . VAL B 1 54 ? 7.960 -7.300 13.535 1.00 11.58 54 VAL B N 1
ATOM 1163 C CA . VAL B 1 54 ? 8.431 -5.896 13.547 1.00 11.25 54 VAL B CA 1
ATOM 1164 C C . VAL B 1 54 ? 9.612 -5.787 12.614 1.00 12.92 54 VAL B C 1
ATOM 1165 O O . VAL B 1 54 ? 10.694 -6.268 12.967 1.00 13.62 54 VAL B O 1
ATOM 1169 N N . THR B 1 55 ? 9.404 -5.166 11.463 1.00 12.46 55 THR B N 1
ATOM 1170 C CA . THR B 1 55 ? 10.515 -5.087 10.468 1.00 12.62 55 THR B CA 1
ATOM 1171 C C . THR B 1 55 ? 11.016 -3.655 10.407 1.00 12.74 55 THR B C 1
ATOM 1172 O O . THR B 1 55 ? 10.245 -2.687 10.586 1.00 13.83 55 THR B O 1
ATOM 1176 N N . HIS B 1 56 ? 12.329 -3.537 10.148 1.00 12.63 56 HIS B N 1
ATOM 1177 C CA . HIS B 1 56 ? 13.015 -2.214 10.194 1.00 14.31 56 HIS B CA 1
ATOM 1178 C C . HIS B 1 56 ? 13.642 -1.907 8.837 1.00 14.10 56 HIS B C 1
ATOM 1179 O O . HIS B 1 56 ? 14.291 -2.772 8.259 1.00 14.43 56 HIS B O 1
ATOM 1186 N N . TRP B 1 57 ? 13.416 -0.686 8.342 1.00 12.49 57 TRP B N 1
ATOM 1187 C CA . TRP B 1 57 ? 13.916 -0.327 6.993 1.00 14.58 57 TRP B CA 1
ATOM 1188 C C . TRP B 1 57 ? 14.533 1.045 7.045 1.00 16.25 57 TRP B C 1
ATOM 1189 O O . TRP B 1 57 ? 14.131 1.907 7.811 1.00 16.21 57 TRP B O 1
ATOM 1200 N N . GLU B 1 58 ? 15.467 1.293 6.155 1.00 17.76 58 GLU B N 1
ATOM 1201 C CA . GLU B 1 58 ? 15.986 2.662 6.041 1.00 19.61 58 GLU B CA 1
ATOM 1202 C C . GLU B 1 58 ? 14.989 3.662 5.530 1.00 18.86 58 GLU B C 1
ATOM 1203 O O . GLU B 1 58 ? 15.062 4.849 5.917 1.00 18.89 58 GLU B O 1
ATOM 1209 N N . SER B 1 59 ? 14.063 3.250 4.635 1.00 17.57 59 SER B N 1
ATOM 1210 C CA . SER B 1 59 ? 13.087 4.153 4.079 1.00 17.72 59 SER B CA 1
ATOM 1211 C C . SER B 1 59 ? 11.807 3.406 3.779 1.00 17.49 59 SER B C 1
ATOM 1212 O O . SER B 1 59 ? 11.830 2.178 3.638 1.00 18.65 59 SER B O 1
ATOM 1215 N N . ASP B 1 60 ? 10.735 4.150 3.671 1.00 17.86 60 ASP B N 1
ATOM 1216 C CA . ASP B 1 60 ? 9.517 3.574 3.145 1.00 17.64 60 ASP B CA 1
ATOM 1217 C C . ASP B 1 60 ? 9.799 3.036 1.733 1.00 20.21 60 ASP B C 1
ATOM 1218 O O . ASP B 1 60 ? 9.320 1.949 1.377 1.00 19.08 60 ASP B O 1
ATOM 1223 N N . GLU B 1 61 ? 10.588 3.763 0.933 1.00 19.81 61 GLU B N 1
ATOM 1224 C CA . GLU B 1 61 ? 10.795 3.271 -0.454 1.00 23.09 61 GLU B CA 1
ATOM 1225 C C . GLU B 1 61 ? 11.449 1.892 -0.507 1.00 21.58 61 GLU B C 1
ATOM 1226 O O . GLU B 1 61 ? 11.130 1.082 -1.415 1.00 21.28 61 GLU B O 1
ATOM 1232 N N . ALA B 1 62 ? 12.368 1.628 0.429 1.00 19.87 62 ALA B N 1
ATOM 1233 C CA . ALA B 1 62 ? 13.086 0.377 0.433 1.00 20.00 62 ALA B CA 1
ATOM 1234 C C . ALA B 1 62 ? 12.094 -0.714 0.804 1.00 19.32 62 ALA B C 1
ATOM 1235 O O . ALA B 1 62 ? 12.099 -1.797 0.221 1.00 19.99 62 ALA B O 1
ATOM 1237 N N . PHE B 1 63 ? 11.247 -0.400 1.776 1.00 17.19 63 PHE B N 1
ATOM 1238 C CA . PHE B 1 63 ? 10.219 -1.391 2.159 1.00 16.88 63 PHE B CA 1
ATOM 1239 C C . PHE B 1 63 ? 9.290 -1.685 0.968 1.00 17.33 63 PHE B C 1
ATOM 1240 O O . PHE B 1 63 ? 9.036 -2.857 0.651 1.00 18.57 63 PHE B O 1
ATOM 1248 N N . GLN B 1 64 ? 8.788 -0.636 0.320 1.00 17.91 64 GLN B N 1
ATOM 1249 C CA . GLN B 1 64 ? 7.843 -0.833 -0.766 1.00 19.95 64 GLN B CA 1
ATOM 1250 C C . GLN B 1 64 ? 8.459 -1.631 -1.905 1.00 20.41 64 GLN B C 1
ATOM 1251 O O . GLN B 1 64 ? 7.781 -2.424 -2.550 1.00 21.54 64 GLN B O 1
ATOM 1257 N N . ALA B 1 65 ? 9.726 -1.418 -2.170 1.00 19.41 65 ALA B N 1
ATOM 1258 C CA . ALA B 1 65 ? 10.400 -2.142 -3.233 1.00 21.14 65 ALA B CA 1
ATOM 1259 C C . ALA B 1 65 ? 10.411 -3.628 -2.949 1.00 20.22 65 ALA B C 1
ATOM 1260 O O . ALA B 1 65 ? 10.161 -4.450 -3.817 1.00 19.79 65 ALA B O 1
ATOM 1262 N N . TRP B 1 66 ? 10.717 -3.962 -1.715 1.00 19.53 66 TRP B N 1
ATOM 1263 C CA . TRP B 1 66 ? 10.760 -5.342 -1.290 1.00 18.27 66 TRP B CA 1
ATOM 1264 C C . TRP B 1 66 ? 9.379 -5.983 -1.273 1.00 17.85 66 TRP B C 1
ATOM 1265 O O . TRP B 1 66 ? 9.180 -7.061 -1.866 1.00 18.70 66 TRP B O 1
ATOM 1276 N N . ALA B 1 67 ? 8.433 -5.334 -0.588 1.00 18.56 67 ALA B N 1
ATOM 1277 C CA . ALA B 1 67 ? 7.081 -5.861 -0.426 1.00 18.19 67 ALA B CA 1
ATOM 1278 C C . ALA B 1 67 ? 6.390 -6.066 -1.753 1.00 19.93 67 ALA B C 1
ATOM 1279 O O . ALA B 1 67 ? 5.576 -6.980 -1.882 1.00 20.42 67 ALA B O 1
ATOM 1281 N N . ASN B 1 68 ? 6.649 -5.204 -2.723 1.00 20.18 68 ASN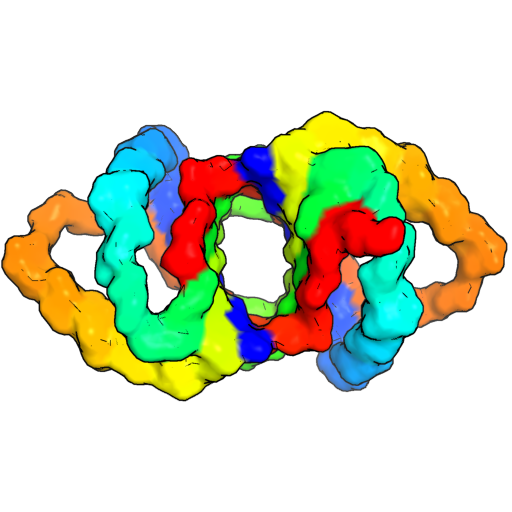 B N 1
ATOM 1282 C CA . ASN B 1 68 ? 5.892 -5.298 -3.968 1.00 22.76 68 ASN B CA 1
ATOM 1283 C C . ASN B 1 68 ? 6.605 -6.200 -4.956 1.00 21.37 68 ASN B C 1
ATOM 1284 O O . ASN B 1 68 ? 6.058 -6.544 -5.997 1.00 21.25 68 ASN B O 1
ATOM 1289 N N . GLY B 1 69 ? 7.857 -6.522 -4.710 1.00 21.59 69 GLY B N 1
ATOM 1290 C CA . GLY B 1 69 ? 8.632 -7.205 -5.777 1.00 21.32 69 GLY B CA 1
ATOM 1291 C C . GLY B 1 69 ? 9.036 -8.549 -5.267 1.00 20.83 69 GLY B C 1
ATOM 1292 O O . GLY B 1 69 ? 8.234 -9.508 -5.268 1.00 20.81 69 GLY B O 1
ATOM 1293 N N . PRO B 1 70 ? 10.265 -8.632 -4.784 1.00 22.42 70 PRO B N 1
ATOM 1294 C CA . PRO B 1 70 ? 10.870 -9.841 -4.327 1.00 22.58 70 PRO B CA 1
ATOM 1295 C C . PRO B 1 70 ? 10.070 -10.561 -3.249 1.00 20.23 70 PRO B C 1
ATOM 1296 O O . PRO B 1 70 ? 10.082 -11.772 -3.259 1.00 20.97 70 PRO B O 1
ATOM 1300 N N . ALA B 1 71 ? 9.391 -9.860 -2.326 1.00 18.90 71 ALA B N 1
ATOM 1301 C CA . ALA B 1 71 ? 8.667 -10.605 -1.231 1.00 18.76 71 ALA B CA 1
ATOM 1302 C C . ALA B 1 71 ? 7.588 -11.497 -1.846 1.00 17.75 71 ALA B C 1
ATOM 1303 O O . ALA B 1 71 ? 7.367 -12.618 -1.394 1.00 17.60 71 ALA B O 1
ATOM 1305 N N . ILE B 1 72 ? 6.905 -10.960 -2.860 1.00 16.93 72 ILE B N 1
ATOM 1306 C CA . ILE B 1 72 ? 5.828 -11.743 -3.467 1.00 17.56 72 ILE B CA 1
ATOM 1307 C C . ILE B 1 72 ? 6.434 -12.891 -4.310 1.00 17.36 72 ILE B C 1
ATOM 1308 O O . ILE B 1 72 ? 6.025 -14.057 -4.172 1.00 17.41 72 ILE B O 1
ATOM 1313 N N . ALA B 1 73 ? 7.427 -12.555 -5.111 1.00 18.96 73 ALA B N 1
ATOM 1314 C CA . ALA B 1 73 ? 8.012 -13.571 -6.019 1.00 22.13 73 ALA B CA 1
ATOM 1315 C C . ALA B 1 73 ? 8.592 -14.763 -5.254 1.00 23.40 73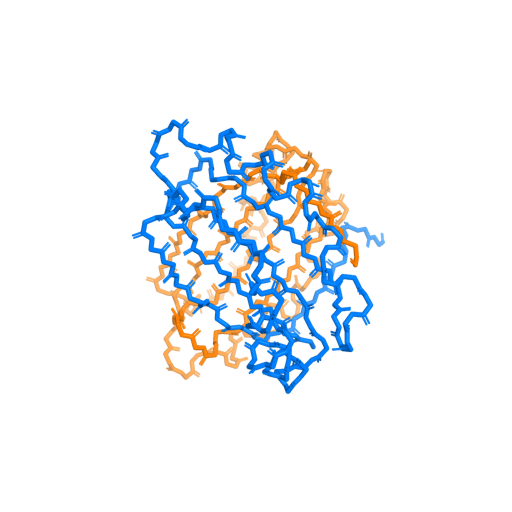 ALA B C 1
ATOM 1316 O O . ALA B 1 73 ? 8.668 -15.860 -5.806 1.00 26.05 73 ALA B O 1
ATOM 1318 N N . ALA B 1 74 ? 9.044 -14.531 -4.049 1.00 23.73 74 ALA B N 1
ATOM 1319 C CA . ALA B 1 74 ? 9.705 -15.584 -3.274 1.00 26.09 74 ALA B CA 1
ATOM 1320 C C . ALA B 1 74 ? 8.727 -16.652 -2.808 1.00 27.07 74 ALA B C 1
ATOM 1321 O O . ALA B 1 74 ? 9.148 -17.631 -2.207 1.00 29.68 74 ALA B O 1
ATOM 1323 N N . HIS B 1 75 ? 7.433 -16.515 -3.107 1.00 25.34 75 HIS B N 1
ATOM 1324 C CA . HIS B 1 75 ? 6.492 -17.519 -2.670 1.00 25.17 75 HIS B CA 1
ATOM 1325 C C . HIS B 1 75 ? 6.342 -18.720 -3.630 1.00 26.51 75 HIS B C 1
ATOM 1326 O O . HIS B 1 75 ? 5.811 -19.745 -3.218 1.00 25.77 75 HIS B O 1
A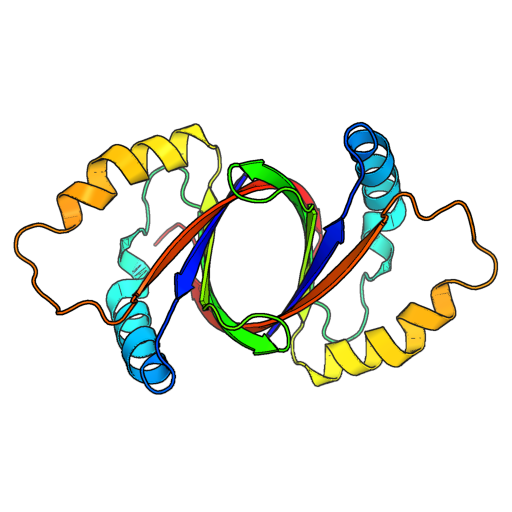TOM 1333 N N . ALA B 1 76 ? 6.680 -18.541 -4.912 1.00 29.35 76 ALA B N 1
ATOM 1334 C CA . ALA B 1 76 ? 6.276 -19.538 -5.897 1.00 32.26 76 ALA B CA 1
ATOM 1335 C C . ALA B 1 76 ? 7.092 -20.795 -5.567 1.00 33.34 76 ALA B C 1
ATOM 1336 O O . ALA B 1 76 ? 8.237 -20.669 -5.130 1.00 31.84 76 ALA B O 1
ATOM 1338 N N . GLY B 1 77 ? 6.509 -21.971 -5.807 1.00 36.12 77 GLY B N 1
ATOM 1339 C CA . GLY B 1 77 ? 7.287 -23.229 -5.773 1.00 39.97 77 GLY B CA 1
ATOM 1340 C C . GLY B 1 77 ? 7.418 -23.693 -4.350 1.00 42.56 77 GLY B C 1
ATOM 1341 O O . GLY B 1 77 ? 8.275 -24.519 -4.022 1.00 42.82 77 GLY B O 1
ATOM 1342 N N . HIS B 1 78 ? 6.591 -23.095 -3.499 1.00 44.48 78 HIS B N 1
ATOM 1343 C CA . HIS B 1 78 ? 6.496 -23.430 -2.093 1.00 47.27 78 HIS B CA 1
ATOM 1344 C C . HIS B 1 78 ? 5.031 -23.602 -1.762 1.00 48.44 78 HIS B C 1
ATOM 1345 O O . HIS B 1 78 ? 4.151 -22.894 -2.300 1.00 48.08 78 HIS B O 1
ATOM 1352 N N . ARG B 1 79 ? 4.772 -24.560 -0.886 1.00 50.37 79 ARG B N 1
ATOM 1353 C CA . ARG B 1 79 ? 3.463 -24.728 -0.290 1.00 52.17 79 ARG B CA 1
ATOM 1354 C C . ARG B 1 79 ? 3.713 -25.035 1.187 1.00 52.98 79 ARG B C 1
ATOM 1355 O O . ARG B 1 79 ? 4.526 -25.918 1.530 1.00 54.60 79 ARG B O 1
ATOM 1357 N N . ALA B 1 80 ? 3.076 -24.255 2.048 1.00 52.58 80 ALA B N 1
ATOM 1358 C CA . ALA B 1 80 ? 2.773 -24.664 3.405 1.00 52.00 80 ALA B CA 1
ATOM 1359 C C . ALA B 1 80 ? 1.331 -24.183 3.604 1.00 50.81 80 ALA B C 1
ATOM 1360 O O . ALA B 1 80 ? 0.918 -23.191 2.998 1.00 51.45 80 ALA B O 1
ATOM 1362 N N . ASN B 1 81 ? 0.531 -24.920 4.351 1.00 49.92 81 ASN B N 1
ATOM 1363 C CA . ASN B 1 81 ? -0.780 -24.389 4.724 1.00 49.68 81 ASN B CA 1
ATOM 1364 C C . ASN B 1 81 ? -0.529 -23.355 5.863 1.00 47.82 81 ASN B C 1
ATOM 1365 O O . ASN B 1 81 ? -0.204 -23.763 7.006 1.00 48.34 81 ASN B O 1
ATOM 1370 N N . PRO B 1 82 ? -0.647 -22.048 5.543 1.00 45.01 82 PRO B N 1
ATOM 1371 C CA . PRO B 1 82 ? -0.439 -20.912 6.485 1.00 43.10 82 PRO B CA 1
ATOM 1372 C C . PRO B 1 82 ? -1.409 -20.945 7.681 1.00 40.77 82 PRO B C 1
ATOM 1373 O O . PRO B 1 82 ? -2.641 -21.120 7.489 1.00 39.36 82 PRO B O 1
ATOM 1377 N N . VAL B 1 83 ? -0.848 -20.794 8.889 1.00 36.90 83 VAL B N 1
ATOM 1378 C CA . VAL B 1 83 ? -1.616 -20.967 10.125 1.00 33.44 83 VAL B CA 1
ATOM 1379 C C . VAL B 1 83 ? -2.349 -19.659 10.516 1.00 31.17 83 VAL B C 1
ATOM 1380 O O . VAL B 1 83 ? -3.421 -19.708 11.119 1.00 29.43 83 VAL B O 1
ATOM 1384 N N . ALA B 1 84 ? -1.795 -18.494 10.143 1.00 26.93 84 ALA B N 1
ATOM 1385 C CA . ALA B 1 84 ? -2.454 -17.200 10.434 1.00 25.86 84 ALA B CA 1
ATOM 1386 C C . ALA B 1 84 ? -3.824 -17.032 9.808 1.00 25.95 84 ALA B C 1
ATOM 1387 O O . ALA B 1 84 ? -4.101 -17.555 8.744 1.00 27.45 84 ALA B O 1
ATOM 1389 N N . THR B 1 85 ? -4.687 -16.297 10.467 1.00 25.34 85 THR B N 1
ATOM 1390 C CA . THR B 1 85 ? -6.043 -16.082 9.924 1.00 25.24 85 THR B CA 1
ATOM 1391 C C . THR B 1 85 ? -6.348 -14.653 9.568 1.00 25.40 85 THR B C 1
ATOM 1392 O O . THR B 1 85 ? -7.521 -14.261 9.440 1.00 25.47 85 THR B O 1
ATOM 1396 N N . GLY B 1 86 ? -5.312 -13.818 9.472 1.00 21.31 86 GLY B N 1
ATOM 1397 C CA . GLY B 1 86 ? -5.547 -12.413 9.144 1.00 20.46 86 GLY B CA 1
ATOM 1398 C C . GLY B 1 86 ? -4.270 -11.655 9.480 1.00 20.62 86 GLY B C 1
ATOM 1399 O O . GLY B 1 86 ? -3.421 -12.191 10.227 1.00 21.18 86 GLY B O 1
ATOM 1400 N N . ALA B 1 87 ? -4.122 -10.449 8.937 1.00 19.45 87 ALA B N 1
ATOM 1401 C CA . ALA B 1 87 ? -2.943 -9.627 9.236 1.00 18.20 87 ALA B CA 1
ATOM 1402 C C . ALA B 1 87 ? -3.298 -8.175 8.970 1.00 18.61 87 ALA B C 1
ATOM 1403 O O . ALA B 1 87 ? -4.143 -7.821 8.070 1.00 17.43 87 ALA B O 1
ATOM 1405 N N . SER B 1 88 ? -2.614 -7.299 9.692 1.00 15.58 88 SER B N 1
ATOM 1406 C CA . SER B 1 88 ? -2.762 -5.882 9.509 1.00 15.85 88 SER B CA 1
ATOM 1407 C C . SER B 1 88 ? -1.343 -5.304 9.455 1.00 15.67 88 SER B C 1
ATOM 1408 O O . SER B 1 88 ? -0.598 -5.498 10.393 1.00 16.40 88 SER B O 1
ATOM 1411 N N . LEU B 1 89 ? -1.066 -4.523 8.433 1.00 15.13 89 LEU B N 1
ATOM 1412 C CA . LEU B 1 89 ? 0.265 -3.850 8.314 1.00 15.47 89 LEU B CA 1
ATOM 1413 C C . LEU B 1 89 ? 0.146 -2.528 9.032 1.00 16.71 89 LEU B C 1
ATOM 1414 O O . LEU B 1 89 ? -0.703 -1.637 8.651 1.00 17.56 89 LEU B O 1
ATOM 1419 N N . LEU B 1 90 ? 1.006 -2.306 10.047 1.00 15.38 90 LEU B N 1
ATOM 1420 C CA . LEU B 1 90 ? 0.999 -1.084 10.827 1.00 15.48 90 LEU B CA 1
ATOM 1421 C C . LEU B 1 90 ? 2.295 -0.376 10.437 1.00 15.75 90 LEU B C 1
ATOM 1422 O O . LEU B 1 90 ? 3.369 -0.997 10.498 1.00 17.07 90 LEU B O 1
ATOM 1427 N N . GLU B 1 91 ? 2.171 0.879 9.996 1.00 14.83 91 GLU B N 1
ATOM 1428 C CA . GLU B 1 91 ? 3.368 1.539 9.452 1.00 13.84 91 GLU B CA 1
ATOM 1429 C C . GLU B 1 91 ? 3.722 2.799 10.181 1.00 14.18 91 GLU B C 1
ATOM 1430 O O . GLU B 1 91 ? 2.855 3.660 10.453 1.00 14.97 91 GLU B O 1
ATOM 1436 N N . PHE B 1 92 ? 5.018 2.956 10.462 1.00 12.55 92 PHE B N 1
ATOM 1437 C CA . PHE B 1 92 ? 5.415 4.049 11.313 1.00 12.75 92 PHE B CA 1
ATOM 1438 C C . PHE B 1 92 ? 6.716 4.673 10.823 1.00 14.16 92 PHE B C 1
ATOM 1439 O O . PHE B 1 92 ? 7.450 4.044 10.102 1.00 14.07 92 PHE B O 1
ATOM 1447 N N . GLU B 1 93 ? 6.981 5.876 11.314 1.00 13.93 93 GLU B N 1
ATOM 1448 C CA . GLU B 1 93 ? 8.279 6.526 11.122 1.00 15.68 93 GLU B CA 1
ATOM 1449 C C . GLU B 1 93 ? 8.983 6.636 12.456 1.00 15.77 93 GLU B C 1
ATOM 1450 O O . GLU B 1 93 ? 8.391 6.938 13.478 1.00 14.36 93 GLU B O 1
ATOM 1456 N N . VAL B 1 94 ? 10.283 6.408 12.491 1.00 14.63 94 VAL B N 1
ATOM 1457 C CA . VAL B 1 94 ? 10.962 6.456 13.749 1.00 14.78 94 VAL B CA 1
ATOM 1458 C C . VAL B 1 94 ? 11.304 7.929 14.102 1.00 17.40 94 VAL B C 1
ATOM 1459 O O . VAL B 1 94 ? 12.009 8.617 13.333 1.00 18.87 94 VAL B O 1
ATOM 1463 N N . VAL B 1 95 ? 10.821 8.410 15.254 1.00 16.03 95 VAL B N 1
ATOM 1464 C CA . VAL B 1 95 ? 11.048 9.801 15.672 1.00 17.26 95 VAL B CA 1
ATOM 1465 C C . VAL B 1 95 ? 12.347 9.866 16.432 1.00 17.40 95 VAL B C 1
ATOM 1466 O O . VAL B 1 95 ? 13.127 10.840 16.272 1.00 17.86 95 VAL B O 1
ATOM 1470 N N . LEU B 1 96 ? 12.564 8.894 17.314 1.00 17.21 96 LEU B N 1
ATOM 1471 C CA . LEU B 1 96 ? 13.751 8.784 18.136 1.00 17.51 96 LEU B CA 1
ATOM 1472 C C . LEU B 1 96 ? 14.049 7.329 18.466 1.00 16.46 96 LEU B C 1
ATOM 1473 O O . LEU B 1 96 ? 13.149 6.475 18.509 1.00 14.70 96 LEU B O 1
ATOM 1478 N N . ASP B 1 97 ? 15.326 7.035 18.694 1.00 17.39 97 ASP B N 1
ATOM 1479 C CA . ASP B 1 97 ? 15.694 5.646 19.001 1.00 15.70 97 ASP B CA 1
ATOM 1480 C C . ASP B 1 97 ? 16.884 5.799 19.900 1.00 17.93 97 ASP B C 1
ATOM 1481 O O . ASP B 1 97 ? 17.972 6.161 19.417 1.00 17.16 97 ASP B O 1
ATOM 1486 N N . VAL B 1 98 ? 16.681 5.588 21.200 1.00 18.20 98 VAL B N 1
ATOM 1487 C CA . VAL B 1 98 ? 17.810 5.642 22.145 1.00 20.66 98 VAL B CA 1
ATOM 1488 C C . VAL B 1 98 ? 18.150 4.260 22.625 1.00 19.69 98 VAL B C 1
ATOM 1489 O O . VAL B 1 98 ? 17.292 3.364 22.817 1.00 19.26 98 VAL B O 1
ATOM 1493 N N . GLY B 1 99 ? 19.677 3.898 23.209 1.00 24.48 99 GLY B N 1
ATOM 1494 C CA . GLY B 1 99 ? 19.796 2.575 23.879 1.00 25.21 99 GLY B CA 1
ATOM 1495 C C . GLY B 1 99 ? 19.508 2.711 25.367 1.00 24.24 99 GLY B C 1
ATOM 1496 O O . GLY B 1 99 ? 18.908 3.791 25.635 1.00 21.89 99 GLY B O 1
#

Secondary structure (DSSP, 8-state):
-EEEEEEE---TT-HHHHHHHHHHTTTTTTT-TTEEEEEEEEEEES--SEEEEEEES-HHHHHHHHHTHHHHTTTT---------EEEEEEEEEEEEES--/-EEEEEEE---TT-HHHHHHHHHHTTTTTTT-TTEEEEEEEEEEES--SEEEEEEES-HHHHHHHHHTHHHHTTTT---------EEEEEEEEEEEE-

Nearest PDB structures (foldseek):
  3hx9-assembly1_B  TM=1.007E+00  e=1.233E-17  Mycobacterium tuberculosis
  6ds8-assembly1_B  TM=9.713E-01  e=1.131E-15  Mycobacterium tuberculosis H37Rv
  3e8o-assembly1_B  TM=6.837E-01  e=1.588E-05  Deinococcus radiodurans
  2gff-assembly1_A  TM=7.056E-01  e=4.705E-04  Yersinia pestis
  2omo-assembly4_E  TM=6.862E-01  e=1.372E-03  Nitrosomonas europaea

Organism: Mycobacterium tuberculosis (strain ATCC 25618 / H37Rv) (NCBI:txid83332)

CATH classification: 3.30.70.100

B-factor: mean 22.87, std 9.21, range [10.45, 57.99]

Sequence (199 aa):
PVVKINAIEVPAGAGPELEKRFAHRAHAVENSPGFLGFQLLRPVKGEERYFVVTHWESDEAFQAWANGPAIAAHAGHRANPVATGASLLEFEVVLDVGGTGPVVKINAIEVPAGAGPELEKRFAHRAHAVENSPGFLGFQLLRPVKGEERYFVVTHWESDEAFQAWANGPAIAAHAGHRANPVATGASLLEFEVVLDVG

Foldseek 3Di:
DKKKKKFWAADVVCVVVVVVVCVVCLCVCPPQAQWDHWDWACDDPDGRTIITITGGNDVVSVVVCVVPVVVVVCPPDDDDDNTDDIDIDMGDDPDDDDDDD/DKKKKKFWAFDVVCVVVVVVVCVVCQCVCPPQAQWDHWDWACDDPDGHTIITITGGNDPVSVCVCVVPVVVVVCPPDDDPDRTDDIDIDMGDDPDDDD

InterPro domains:
  IPR007138 Antibiotic biosynthesis monooxygenase domain [PF03992] (2-75)
  IPR007138 Antibiotic biosynthesis monooxygenase domain [PS51725] (3-92)
  IPR011008 Dimeric alpha-beta barrel [SSF54909] (2-98)
  IPR050404 Heme-degrading monooxygenase [PTHR34474] (3-81)

GO terms:
  GO:0042167 heme catabolic process (P, IDA)
  GO:0020037 heme binding (F, IDA)
  GO:0005886 plasma membrane (C, HDA)
  GO:0004392 heme oxygenase (decyclizing) activity (F, IDA)

Radius of gyration: 17.63 Å; Cα contacts (8 Å, |Δi|>4): 385; chains: 2; bounding box: 31×45×48 Å